Protein AF-A0A2P5MTA4-F1 (afdb_monomer_lite)

Structure (mmCIF, N/CA/C/O backbone):
data_AF-A0A2P5MTA4-F1
#
_entry.id   AF-A0A2P5MTA4-F1
#
loop_
_atom_site.group_PDB
_atom_site.id
_atom_site.type_symbol
_atom_site.label_atom_id
_atom_site.label_alt_id
_atom_site.label_comp_id
_atom_site.label_asym_id
_atom_site.label_entity_id
_atom_site.label_seq_id
_atom_site.pdbx_PDB_ins_code
_atom_site.Cartn_x
_atom_site.Cartn_y
_atom_site.Cartn_z
_atom_site.occupancy
_atom_site.B_iso_or_equiv
_atom_site.auth_seq_id
_atom_site.auth_comp_id
_atom_site.auth_asym_id
_atom_site.auth_atom_id
_atom_site.pdbx_PDB_model_num
ATOM 1 N N . MET A 1 1 ? -4.013 -32.284 31.453 1.00 34.97 1 MET A N 1
ATOM 2 C CA . MET A 1 1 ? -3.547 -31.037 30.813 1.00 34.97 1 MET A CA 1
ATOM 3 C C . MET A 1 1 ? -4.743 -30.121 30.703 1.00 34.97 1 MET A C 1
ATOM 5 O O . MET A 1 1 ? -5.719 -30.490 30.066 1.00 34.97 1 MET A O 1
ATOM 9 N N . THR A 1 2 ? -4.735 -29.033 31.462 1.00 24.50 2 THR A N 1
ATOM 10 C CA . THR A 1 2 ? -5.843 -28.078 31.547 1.00 24.50 2 THR A CA 1
ATOM 11 C C . THR A 1 2 ? -5.975 -27.277 30.243 1.00 24.50 2 THR A C 1
ATOM 13 O O . THR A 1 2 ? -4.959 -27.011 29.604 1.00 24.50 2 THR A O 1
ATOM 16 N N . PRO A 1 3 ? -7.188 -26.867 29.830 1.00 34.72 3 PRO A N 1
ATOM 17 C CA . PRO A 1 3 ? -7.453 -26.292 28.505 1.00 34.72 3 PRO A CA 1
ATOM 18 C C . PRO A 1 3 ? -7.089 -24.801 28.379 1.00 34.72 3 PRO A C 1
ATOM 20 O O . PRO A 1 3 ? -7.673 -24.104 27.560 1.00 34.72 3 PRO A O 1
ATOM 23 N N . ASN A 1 4 ? -6.177 -24.286 29.209 1.00 31.97 4 ASN A N 1
ATOM 24 C CA . ASN A 1 4 ? -6.065 -22.846 29.468 1.00 31.97 4 ASN A CA 1
ATOM 25 C C . ASN A 1 4 ? -4.693 -22.235 29.150 1.00 31.97 4 ASN A C 1
ATOM 27 O O . ASN A 1 4 ? -4.353 -21.200 29.706 1.00 31.97 4 ASN A O 1
ATOM 31 N N . ASP A 1 5 ? -3.918 -22.863 28.263 1.00 33.50 5 ASP A N 1
ATOM 32 C CA . ASP A 1 5 ? -2.591 -22.366 27.861 1.00 33.50 5 ASP A CA 1
ATOM 33 C C . ASP A 1 5 ? -2.451 -22.254 26.329 1.00 33.50 5 ASP A C 1
ATOM 35 O O . ASP A 1 5 ? -1.408 -22.525 25.732 1.00 33.50 5 ASP A O 1
ATOM 39 N N . GLN A 1 6 ? -3.543 -21.863 25.658 1.00 35.00 6 GLN A N 1
ATOM 40 C CA . GLN A 1 6 ? -3.457 -21.239 24.339 1.00 35.00 6 GLN A CA 1
ATOM 41 C C . GLN A 1 6 ? -2.996 -19.798 24.558 1.00 35.00 6 GLN A C 1
ATOM 43 O O . GLN A 1 6 ? -3.797 -18.916 24.850 1.00 35.00 6 GLN A O 1
ATOM 48 N N . THR A 1 7 ? -1.689 -19.569 24.457 1.00 46.03 7 THR A N 1
ATOM 49 C CA . THR A 1 7 ? -1.128 -18.221 24.301 1.00 46.03 7 THR A CA 1
ATOM 50 C C . THR A 1 7 ? -1.938 -17.477 23.236 1.00 46.03 7 THR A C 1
ATOM 52 O O . THR A 1 7 ? -2.048 -17.946 22.101 1.00 46.03 7 THR A O 1
ATOM 55 N N . SER A 1 8 ? -2.582 -16.368 23.610 1.00 62.03 8 SER A N 1
ATOM 56 C CA . SER A 1 8 ? -3.465 -15.624 22.713 1.00 62.03 8 SER A CA 1
ATOM 57 C C . SER A 1 8 ? -2.711 -15.279 21.426 1.00 62.03 8 SER A C 1
ATOM 59 O O . SER A 1 8 ? -1.600 -14.743 21.442 1.00 62.03 8 SER A O 1
ATOM 61 N N . VAL A 1 9 ? -3.282 -15.637 20.271 1.00 79.69 9 VAL A N 1
ATOM 62 C CA . VAL A 1 9 ? -2.658 -15.345 18.970 1.00 79.69 9 VAL A CA 1
ATOM 63 C C . VAL A 1 9 ? -2.423 -13.836 18.824 1.00 79.69 9 VAL A C 1
ATOM 65 O O . VAL A 1 9 ? -1.416 -13.429 18.242 1.00 79.69 9 VAL A O 1
ATOM 68 N N . TYR A 1 10 ? -3.273 -13.010 19.431 1.00 87.50 10 TYR A N 1
ATOM 69 C CA . TYR A 1 10 ? -3.144 -11.557 19.484 1.00 87.50 10 TYR A CA 1
ATOM 70 C C . TYR A 1 10 ? -2.636 -11.078 20.852 1.00 87.50 10 TYR A C 1
ATOM 72 O O . TYR A 1 10 ? -2.945 -11.672 21.884 1.00 87.50 10 TYR A O 1
ATOM 80 N N . SER A 1 11 ? -1.843 -10.007 20.838 1.00 88.12 11 SER A N 1
ATOM 81 C CA . SER A 1 11 ? -1.427 -9.259 22.031 1.00 88.12 11 SER A CA 1
ATOM 82 C C . SER A 1 11 ? -2.608 -8.479 22.612 1.00 88.12 11 SER A C 1
ATOM 84 O O . SER A 1 11 ? -3.500 -8.085 21.865 1.00 88.12 11 SER A O 1
ATOM 86 N N . ASP A 1 12 ? -2.563 -8.142 23.901 1.00 87.50 12 ASP A N 1
ATOM 87 C CA . ASP A 1 12 ? -3.551 -7.254 24.540 1.00 87.50 12 ASP A CA 1
ATOM 88 C C . ASP A 1 12 ? -3.562 -5.841 23.932 1.00 87.50 12 ASP A C 1
ATOM 90 O O . ASP A 1 12 ? -4.538 -5.106 24.048 1.00 87.50 12 ASP A O 1
ATOM 94 N N . THR A 1 13 ? -2.467 -5.457 23.271 1.00 89.12 13 THR A N 1
ATOM 95 C CA . THR A 1 13 ? -2.325 -4.182 22.556 1.00 89.12 13 THR A CA 1
ATOM 96 C C . THR A 1 13 ? -2.895 -4.209 21.138 1.00 89.12 13 THR A C 1
ATOM 98 O O . THR A 1 13 ? -2.853 -3.186 20.455 1.00 89.12 13 THR A O 1
ATOM 101 N N . ALA A 1 14 ? -3.360 -5.368 20.658 1.00 91.12 14 ALA A N 1
ATOM 102 C CA . ALA A 1 14 ? -3.891 -5.494 19.310 1.00 91.12 14 ALA A CA 1
ATOM 103 C C . ALA A 1 14 ? -5.126 -4.608 19.116 1.00 91.12 14 ALA A C 1
ATOM 105 O O . ALA A 1 14 ? -5.938 -4.431 20.023 1.00 91.12 14 ALA A O 1
ATOM 106 N N . TYR A 1 15 ? -5.255 -4.047 17.917 1.00 91.88 15 TYR A N 1
ATOM 107 C CA . TYR A 1 15 ? -6.339 -3.127 17.612 1.00 91.88 15 TYR A CA 1
ATOM 108 C C . TYR A 1 15 ? -7.661 -3.890 17.454 1.00 91.88 15 TYR A C 1
ATOM 110 O O . TYR A 1 15 ? -7.784 -4.741 16.576 1.00 91.88 15 TYR A O 1
ATOM 118 N N . ASP A 1 16 ? -8.641 -3.573 18.302 1.00 91.88 16 ASP A N 1
ATOM 119 C CA . ASP A 1 16 ? -10.001 -4.121 18.280 1.00 91.88 16 ASP A CA 1
ATOM 120 C C . ASP A 1 16 ? -10.999 -2.961 18.170 1.00 91.88 16 ASP A C 1
ATOM 122 O O . ASP A 1 16 ? -11.150 -2.156 19.097 1.00 91.88 16 ASP A O 1
ATOM 126 N N . SER A 1 17 ? -11.704 -2.874 17.040 1.00 88.62 17 SER A N 1
ATOM 127 C CA . SER A 1 17 ? -12.684 -1.803 16.814 1.00 88.62 17 SER A CA 1
ATOM 128 C C . SER A 1 17 ? -13.881 -1.851 17.771 1.00 88.62 17 SER A C 1
ATOM 130 O O . SER A 1 17 ? -14.521 -0.824 18.005 1.00 88.62 17 SER A O 1
ATOM 132 N N . ARG A 1 18 ? -14.175 -3.008 18.380 1.00 88.62 18 ARG A N 1
ATOM 133 C CA . ARG A 1 18 ? -15.266 -3.180 19.356 1.00 88.62 18 ARG A CA 1
ATOM 134 C C . ARG A 1 18 ? -14.891 -2.654 20.740 1.00 88.62 18 ARG A C 1
ATOM 136 O O . ARG A 1 18 ? -15.776 -2.432 21.567 1.00 88.62 18 ARG A O 1
ATOM 143 N N . LYS A 1 19 ? -13.594 -2.478 21.007 1.00 87.88 19 LYS A N 1
ATOM 144 C CA . LYS A 1 19 ? -13.046 -2.029 22.293 1.00 87.88 19 LYS A CA 1
ATOM 145 C C . LYS A 1 19 ? -12.030 -0.901 22.074 1.00 87.88 19 LYS A C 1
ATOM 147 O O . LYS A 1 19 ? -10.837 -1.098 22.308 1.00 87.88 19 LYS A O 1
ATOM 152 N N . PRO A 1 20 ? -12.481 0.290 21.643 1.00 84.50 20 PRO A N 1
ATOM 153 C CA . PRO A 1 20 ? -11.578 1.404 21.400 1.00 84.50 20 PRO A CA 1
ATOM 154 C C . PRO A 1 20 ? -10.874 1.830 22.693 1.00 84.50 20 PRO A C 1
ATOM 156 O O . PRO A 1 20 ? -11.489 1.944 23.757 1.00 84.50 20 PRO A O 1
ATOM 159 N N . ARG A 1 21 ? -9.569 2.093 22.594 1.00 86.62 21 ARG A N 1
ATOM 160 C CA . ARG A 1 21 ? -8.765 2.608 23.704 1.00 86.62 21 ARG A CA 1
ATOM 161 C C . ARG A 1 21 ? -9.180 4.043 24.032 1.00 86.62 21 ARG A C 1
ATOM 163 O O . ARG A 1 21 ? -9.491 4.842 23.150 1.00 86.62 21 ARG A O 1
ATOM 170 N N . SER A 1 22 ? -9.145 4.391 25.316 1.00 88.19 22 SER A N 1
ATOM 171 C CA . SER A 1 22 ? -9.314 5.780 25.746 1.00 88.19 22 SER A CA 1
ATOM 172 C C . SER A 1 22 ? -8.086 6.592 25.337 1.00 88.19 22 SER A C 1
ATOM 174 O O . SER A 1 22 ? -7.000 6.380 25.875 1.00 88.19 22 SER A O 1
ATOM 176 N N . MET A 1 23 ? -8.264 7.533 24.413 1.00 86.94 23 MET A N 1
ATOM 177 C CA . MET A 1 23 ? -7.192 8.394 23.916 1.00 86.94 23 MET A CA 1
ATOM 178 C C . MET A 1 23 ? -7.249 9.791 24.548 1.00 86.94 23 MET A C 1
ATOM 180 O O . MET A 1 23 ? -8.343 10.335 24.729 1.00 86.94 23 MET A O 1
ATOM 184 N N . PRO A 1 24 ? -6.093 10.412 24.844 1.00 89.19 24 PRO A N 1
ATOM 185 C CA . PRO A 1 24 ? -6.018 11.840 25.130 1.00 89.19 24 PRO A CA 1
ATOM 186 C C . PRO A 1 24 ? -6.636 12.686 24.003 1.00 89.19 24 PRO A C 1
ATOM 188 O O . PRO A 1 24 ? -6.591 12.272 22.837 1.00 89.19 24 PRO A O 1
ATOM 191 N N . PRO A 1 25 ? -7.172 13.880 24.317 1.00 87.75 25 PRO A N 1
ATOM 192 C CA . PRO A 1 25 ? -7.710 14.775 23.299 1.00 87.75 25 PRO A CA 1
ATOM 193 C C . PRO A 1 25 ? -6.651 15.111 22.240 1.00 87.75 25 PRO A C 1
ATOM 195 O O . PRO A 1 25 ? -5.458 15.194 22.541 1.00 87.75 25 PRO A O 1
ATOM 198 N N . GLU A 1 26 ? -7.101 15.289 20.997 1.00 84.06 26 GLU A N 1
ATOM 199 C CA . GLU A 1 26 ? -6.244 15.687 19.876 1.00 84.06 26 GLU A CA 1
ATOM 200 C C . GLU A 1 26 ? -5.588 17.046 20.189 1.00 84.06 26 GLU A C 1
ATOM 202 O O . GLU A 1 26 ? -6.300 18.000 20.527 1.00 84.06 26 GLU A O 1
ATOM 207 N N . PRO A 1 27 ? -4.245 17.148 20.143 1.00 85.94 27 PRO A N 1
ATOM 208 C CA . PRO A 1 27 ? -3.566 18.409 20.386 1.00 85.94 27 PRO A CA 1
ATOM 209 C C . PRO A 1 27 ? -3.846 19.392 19.246 1.00 85.94 27 PRO A C 1
ATOM 211 O O . PRO A 1 27 ? -4.048 19.009 18.095 1.00 85.94 27 PRO A O 1
ATOM 214 N N . GLU A 1 28 ? -3.813 20.689 19.549 1.00 82.00 28 GLU A N 1
ATOM 215 C CA . GLU A 1 28 ? -3.910 21.712 18.510 1.00 82.00 28 GLU A CA 1
ATOM 216 C C . GLU A 1 28 ? -2.661 21.661 17.615 1.00 82.00 28 GLU A C 1
ATOM 218 O O . GLU A 1 28 ? -1.558 22.046 18.014 1.00 82.00 28 GLU A O 1
ATOM 223 N N . HIS A 1 29 ? -2.831 21.176 16.386 1.00 73.12 29 HIS A N 1
ATOM 224 C CA . HIS A 1 29 ? -1.751 21.070 15.415 1.00 73.12 29 HIS A CA 1
ATOM 225 C C . HIS A 1 29 ? -1.334 22.449 14.880 1.00 73.12 29 HIS A C 1
ATOM 227 O O . HIS A 1 29 ? -2.000 23.041 14.028 1.00 73.12 29 HIS A O 1
ATOM 233 N N . LYS A 1 30 ? -0.167 22.942 15.309 1.00 75.69 30 LYS A N 1
ATOM 234 C CA . LYS A 1 30 ? 0.487 24.141 14.745 1.00 75.69 30 LYS A CA 1
ATOM 235 C C . LYS A 1 30 ? 1.400 23.797 13.567 1.00 75.69 30 LYS A C 1
ATOM 237 O O . LYS A 1 30 ? 2.521 24.290 13.471 1.00 75.69 30 LYS A O 1
ATOM 242 N N . ASP A 1 31 ? 0.921 22.945 12.668 1.00 79.88 31 ASP A N 1
ATOM 243 C CA . ASP A 1 31 ? 1.736 22.433 11.569 1.00 79.88 31 ASP A CA 1
ATOM 244 C C . ASP A 1 31 ? 2.169 23.553 10.614 1.00 79.88 31 ASP A C 1
ATOM 246 O O . ASP A 1 31 ? 1.377 24.430 10.247 1.00 79.88 31 ASP A O 1
ATOM 250 N N . GLY A 1 32 ? 3.410 23.484 10.128 1.00 84.94 32 GLY A N 1
ATOM 251 C CA . GLY A 1 32 ? 3.893 24.356 9.059 1.00 84.94 32 GLY A CA 1
ATOM 252 C C . GLY A 1 32 ? 3.129 24.164 7.739 1.00 84.94 32 GLY A C 1
ATOM 253 O O . GLY A 1 32 ? 2.476 23.146 7.505 1.00 84.94 32 GLY A O 1
ATOM 254 N N . PHE A 1 33 ? 3.245 25.131 6.822 1.00 85.75 33 PHE A N 1
ATOM 255 C CA . PHE A 1 33 ? 2.558 25.094 5.519 1.00 85.75 33 PHE A CA 1
ATOM 256 C C . PHE A 1 33 ? 2.826 23.804 4.723 1.00 85.75 33 PHE A C 1
ATOM 258 O O . PHE A 1 33 ? 1.895 23.226 4.163 1.00 85.75 33 PHE A O 1
ATOM 265 N N . LEU A 1 34 ? 4.080 23.336 4.700 1.00 86.00 34 LEU A N 1
ATOM 266 C CA . LEU A 1 34 ? 4.462 22.113 3.988 1.00 86.00 34 LEU A CA 1
ATOM 267 C C . LEU A 1 34 ? 3.783 20.872 4.573 1.00 86.00 34 LEU A C 1
ATOM 269 O O . LEU A 1 34 ? 3.260 20.065 3.813 1.00 86.00 34 LEU A O 1
ATOM 273 N N . MET A 1 35 ? 3.738 20.753 5.902 1.00 85.38 35 MET A N 1
ATOM 274 C CA . MET A 1 35 ? 3.106 19.623 6.583 1.00 85.38 35 MET A 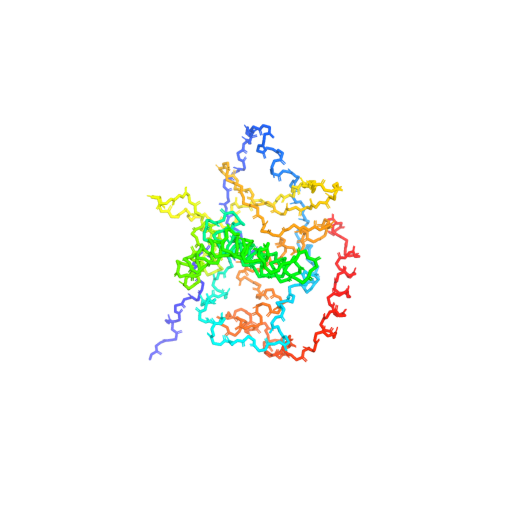CA 1
ATOM 275 C C . MET A 1 35 ? 1.591 19.619 6.357 1.00 85.38 35 MET A C 1
ATOM 277 O O . MET A 1 35 ? 1.037 18.588 5.990 1.00 85.38 35 MET A O 1
ATOM 281 N N . ARG A 1 36 ? 0.927 20.781 6.441 1.00 86.19 36 ARG A N 1
ATOM 282 C CA . ARG A 1 36 ? -0.506 20.897 6.106 1.00 86.19 36 ARG A CA 1
ATOM 283 C C . ARG A 1 36 ? -0.798 20.488 4.663 1.00 86.19 36 ARG A C 1
ATOM 285 O O . ARG A 1 36 ? -1.762 19.773 4.406 1.00 86.19 36 ARG A O 1
ATOM 292 N N . ARG A 1 37 ? 0.051 20.906 3.717 1.00 87.31 37 ARG A N 1
ATOM 293 C CA . ARG A 1 37 ? -0.083 20.538 2.300 1.00 87.31 37 ARG A CA 1
ATOM 294 C C . ARG A 1 37 ? 0.175 19.050 2.057 1.00 87.31 37 ARG A C 1
ATOM 296 O O . ARG A 1 37 ? -0.515 18.454 1.237 1.00 87.31 37 ARG A O 1
ATOM 303 N N . ALA A 1 38 ? 1.161 18.469 2.739 1.00 86.44 38 ALA A N 1
ATOM 304 C CA . ALA A 1 38 ? 1.495 17.053 2.628 1.00 86.44 38 ALA A CA 1
ATOM 305 C C . ALA A 1 38 ? 0.412 16.160 3.243 1.00 86.44 38 ALA A C 1
ATOM 307 O O . ALA A 1 38 ? 0.068 15.144 2.651 1.00 86.44 38 ALA A O 1
ATOM 308 N N . ARG A 1 39 ? -0.143 16.562 4.393 1.00 88.00 39 ARG A N 1
ATOM 309 C CA . ARG A 1 39 ? -1.228 15.862 5.083 1.00 88.00 39 ARG A CA 1
ATOM 310 C C . ARG A 1 39 ? -2.504 15.861 4.238 1.00 88.00 39 ARG A C 1
ATOM 312 O O . ARG A 1 39 ? -3.080 14.807 4.007 1.00 88.00 39 ARG A O 1
ATOM 319 N N . GLY A 1 40 ? -2.892 17.014 3.693 1.00 90.44 40 GLY A N 1
ATOM 320 C CA . GLY A 1 40 ? -4.094 17.134 2.870 1.00 90.44 40 GLY A CA 1
ATOM 321 C C . GLY A 1 40 ? -5.380 17.171 3.701 1.00 90.44 40 GLY A C 1
ATOM 322 O O . GLY A 1 40 ? -5.399 17.720 4.801 1.00 90.44 40 GLY A O 1
ATOM 323 N N . GLN A 1 41 ? -6.475 16.634 3.163 1.00 91.31 41 GLN A N 1
ATOM 324 C CA . GLN A 1 41 ? -7.805 16.683 3.779 1.00 91.31 41 GLN A CA 1
ATOM 325 C C . GLN A 1 41 ? -8.063 15.452 4.653 1.00 91.31 41 GLN A C 1
ATOM 327 O O . GLN A 1 41 ? -7.817 14.334 4.215 1.00 91.31 41 GLN A O 1
ATOM 332 N N . ARG A 1 42 ? -8.595 15.630 5.869 1.00 90.94 42 ARG A N 1
ATOM 333 C CA . ARG A 1 42 ? -8.950 14.504 6.753 1.00 90.94 42 ARG A CA 1
ATOM 334 C C . ARG A 1 42 ? -10.047 13.649 6.123 1.00 90.94 42 ARG A C 1
ATOM 336 O O . ARG A 1 42 ? -11.013 14.184 5.579 1.00 90.94 42 ARG A O 1
ATOM 343 N N . ILE A 1 43 ? -9.910 12.331 6.225 1.00 90.56 43 ILE A N 1
ATOM 344 C CA . ILE A 1 43 ? -10.942 11.390 5.798 1.00 90.56 43 ILE A CA 1
ATOM 345 C C . ILE A 1 43 ? -11.937 11.234 6.949 1.00 90.56 43 ILE A C 1
ATOM 347 O O . ILE A 1 43 ? -11.606 10.699 8.002 1.00 90.56 43 ILE A O 1
ATOM 351 N N . THR A 1 44 ? -13.160 11.721 6.753 1.00 84.81 44 THR A N 1
ATOM 352 C CA . THR A 1 44 ? -14.260 11.598 7.719 1.00 84.81 44 THR A CA 1
ATOM 353 C C . THR A 1 44 ? -15.325 10.673 7.143 1.00 84.81 44 THR A C 1
ATOM 355 O O . THR A 1 44 ? -16.292 11.134 6.534 1.00 84.81 44 THR A O 1
ATOM 358 N N . LEU A 1 45 ? -15.118 9.363 7.275 1.00 81.50 45 LEU A N 1
ATOM 359 C CA . LEU A 1 45 ? -16.132 8.373 6.917 1.00 81.50 45 LEU A CA 1
ATOM 360 C C . LEU A 1 45 ? -17.008 8.068 8.146 1.00 81.50 45 LEU A C 1
ATOM 362 O O . LEU A 1 45 ? -16.465 7.919 9.245 1.00 81.50 45 LEU A O 1
ATOM 366 N N . PRO A 1 46 ? -18.341 7.990 7.991 1.00 78.25 46 PRO A N 1
ATOM 367 C CA . PRO A 1 46 ? -19.239 7.535 9.044 1.00 78.25 46 PRO A CA 1
ATOM 368 C C . PRO A 1 46 ? -18.856 6.145 9.555 1.00 78.25 46 PRO A C 1
ATOM 370 O O . PRO A 1 46 ? -18.374 5.299 8.797 1.00 78.25 46 PRO A O 1
ATOM 373 N N . ALA A 1 47 ? -19.093 5.897 10.843 1.00 69.50 47 ALA A N 1
ATOM 374 C CA . ALA A 1 47 ? -18.843 4.592 11.440 1.00 69.50 47 ALA A CA 1
ATOM 375 C C . ALA A 1 47 ? -19.699 3.521 10.739 1.00 69.50 47 ALA A C 1
ATOM 377 O O . ALA A 1 47 ? -20.923 3.614 10.731 1.00 69.50 47 ALA A O 1
ATOM 378 N N . GLY A 1 48 ? -19.051 2.512 10.151 1.00 69.06 48 GLY A N 1
ATOM 379 C CA . GLY A 1 48 ? -19.723 1.426 9.433 1.00 69.06 48 GLY A CA 1
ATOM 380 C C . GLY A 1 48 ? -19.852 1.617 7.918 1.00 69.06 48 GLY A C 1
ATOM 381 O O . GLY A 1 48 ? -20.350 0.710 7.253 1.00 69.06 48 GLY A O 1
ATOM 382 N N . ALA A 1 49 ? -19.384 2.736 7.352 1.00 73.69 49 ALA A N 1
ATOM 383 C CA . ALA A 1 49 ? -19.349 2.940 5.906 1.00 73.69 49 ALA A CA 1
ATOM 384 C C . ALA A 1 49 ? -18.221 2.106 5.262 1.00 73.69 49 ALA A C 1
ATOM 386 O O . ALA A 1 49 ? -17.128 2.617 5.024 1.00 73.69 49 ALA A O 1
ATOM 387 N N . HIS A 1 50 ? -18.496 0.827 4.997 1.00 82.12 50 HIS A N 1
ATOM 388 C CA . HIS A 1 50 ? -17.547 -0.127 4.423 1.00 82.12 50 HIS A CA 1
ATOM 389 C C . HIS A 1 50 ? -18.100 -0.731 3.129 1.00 82.12 50 HIS A C 1
ATOM 391 O O . HIS A 1 50 ? -19.121 -1.421 3.153 1.00 82.12 50 HIS A O 1
ATOM 397 N N . CYS A 1 51 ? -17.421 -0.487 2.009 1.00 85.88 51 CYS A N 1
ATOM 398 C CA . CYS A 1 51 ? -17.797 -1.023 0.703 1.00 85.88 51 CYS A CA 1
ATOM 399 C C . CYS A 1 51 ? -17.435 -2.510 0.564 1.00 85.88 51 CYS A C 1
ATOM 401 O O . CYS A 1 51 ? -18.115 -3.238 -0.151 1.00 85.88 51 CYS A O 1
ATOM 403 N N . LYS A 1 52 ? -16.372 -2.965 1.238 1.00 87.94 52 LYS A N 1
ATOM 404 C CA . LYS A 1 52 ? -15.815 -4.332 1.261 1.00 87.94 52 LYS A CA 1
ATOM 405 C C . LYS A 1 52 ? -15.345 -4.900 -0.080 1.00 87.94 52 LYS A C 1
ATOM 407 O O . LYS A 1 52 ? -14.859 -6.028 -0.127 1.00 87.94 52 LYS A O 1
ATOM 412 N N . GLU A 1 53 ? -15.409 -4.116 -1.151 1.00 88.44 53 GLU A N 1
ATOM 413 C CA . GLU A 1 53 ? -14.971 -4.493 -2.496 1.00 88.44 53 GLU A CA 1
ATOM 414 C C . GLU A 1 53 ? -13.456 -4.306 -2.677 1.00 88.44 53 GLU A C 1
ATOM 416 O O . GLU A 1 53 ? -12.989 -3.574 -3.554 1.00 88.44 53 GLU A O 1
ATOM 421 N N . HIS A 1 54 ? -12.655 -4.974 -1.841 1.00 85.12 54 HIS A N 1
ATOM 422 C CA . HIS A 1 54 ? -11.187 -4.837 -1.836 1.00 85.12 54 HIS A CA 1
ATOM 423 C C . HIS A 1 54 ? -10.536 -5.292 -3.148 1.00 85.12 54 HIS A C 1
ATOM 425 O O . HIS A 1 54 ? -9.460 -4.823 -3.517 1.00 85.12 54 HIS A O 1
ATOM 431 N N . ALA A 1 55 ? -11.214 -6.165 -3.895 1.00 81.19 55 ALA A N 1
ATOM 432 C CA . ALA A 1 55 ? -10.772 -6.632 -5.206 1.00 81.19 55 ALA A CA 1
ATOM 433 C C . ALA A 1 55 ? -10.709 -5.518 -6.267 1.00 81.19 55 ALA A C 1
ATOM 435 O O . ALA A 1 55 ? -9.965 -5.653 -7.239 1.00 81.19 55 ALA A O 1
ATOM 436 N N . SER A 1 56 ? -11.431 -4.409 -6.077 1.00 77.12 56 SER A N 1
ATOM 437 C CA . SER A 1 56 ? -11.356 -3.230 -6.952 1.00 77.12 56 SER A CA 1
ATOM 438 C C . SER A 1 56 ? -9.946 -2.634 -7.027 1.00 77.12 56 SER A C 1
ATOM 440 O O . SER A 1 56 ? -9.556 -2.099 -8.062 1.00 77.12 56 SER A O 1
ATOM 442 N N . MET A 1 57 ? -9.143 -2.778 -5.965 1.00 71.88 57 MET A N 1
ATOM 443 C CA . MET A 1 57 ? -7.767 -2.278 -5.930 1.00 71.88 57 MET A CA 1
ATOM 444 C C . MET A 1 57 ? -6.800 -3.119 -6.763 1.00 71.88 57 MET A C 1
ATOM 446 O O . MET A 1 57 ? -5.631 -2.759 -6.882 1.00 71.88 57 MET A O 1
ATOM 450 N N . GLY A 1 58 ? -7.282 -4.208 -7.374 1.00 60.31 58 GLY A N 1
ATOM 451 C CA . GLY A 1 58 ? -6.680 -4.770 -8.574 1.00 60.31 58 GLY A CA 1
ATOM 452 C C . GLY A 1 58 ? -5.197 -5.105 -8.451 1.00 60.31 58 GLY A C 1
ATOM 453 O O . GLY A 1 58 ? -4.462 -4.971 -9.425 1.00 60.31 58 GLY A O 1
ATOM 454 N N . TYR A 1 59 ? -4.727 -5.571 -7.290 1.00 54.69 59 TYR A N 1
ATOM 455 C CA . TYR A 1 59 ? -3.418 -6.212 -7.218 1.00 54.69 59 TYR A CA 1
ATOM 456 C C . TYR A 1 59 ? -3.562 -7.602 -7.817 1.00 54.69 59 TYR A C 1
ATOM 458 O O . TYR A 1 59 ? -3.779 -8.582 -7.110 1.00 54.69 59 TYR A O 1
ATOM 466 N N . MET A 1 60 ? -3.473 -7.705 -9.138 1.00 44.97 60 MET A N 1
ATOM 467 C CA . MET A 1 60 ? -2.981 -8.945 -9.708 1.00 44.97 60 MET A CA 1
ATOM 468 C C . MET A 1 60 ? -1.459 -8.823 -9.701 1.00 44.97 60 MET A C 1
ATOM 470 O O . MET A 1 60 ? -0.922 -8.062 -10.509 1.00 44.97 60 MET A O 1
ATOM 474 N N . PRO A 1 61 ? -0.724 -9.527 -8.817 1.00 43.66 61 PRO A N 1
ATOM 475 C CA . PRO A 1 61 ? 0.661 -9.815 -9.134 1.00 43.66 61 PRO A CA 1
ATOM 476 C C . PRO A 1 61 ? 0.650 -10.402 -10.545 1.00 43.66 61 PRO A C 1
ATOM 478 O O . PRO A 1 61 ? -0.139 -11.312 -10.825 1.00 43.66 61 PRO A O 1
ATOM 481 N N . SER A 1 62 ? 1.506 -9.900 -11.433 1.00 41.38 62 SER A N 1
ATOM 482 C CA . SER A 1 62 ? 1.738 -10.460 -12.774 1.00 41.38 62 SER A CA 1
ATOM 483 C C . SER A 1 62 ? 1.957 -11.982 -12.766 1.00 41.38 62 SER A C 1
ATOM 485 O O . SER A 1 62 ? 1.829 -12.648 -13.790 1.00 41.38 62 SER A O 1
ATOM 487 N N . ASP A 1 63 ? 2.215 -12.537 -11.587 1.00 41.06 63 ASP A N 1
ATOM 488 C CA . ASP A 1 63 ? 2.661 -13.888 -11.340 1.00 41.06 63 ASP A CA 1
ATOM 489 C C . ASP A 1 63 ? 1.520 -14.833 -10.884 1.00 41.06 63 ASP A C 1
ATOM 491 O O . ASP A 1 63 ? 1.738 -16.011 -10.622 1.00 41.06 63 ASP A O 1
ATOM 495 N N . VAL A 1 64 ? 0.254 -14.398 -10.854 1.00 44.62 64 VAL A N 1
ATOM 496 C CA . VAL A 1 64 ? -0.869 -15.332 -10.582 1.00 44.62 64 VAL A CA 1
ATOM 497 C C . VAL A 1 64 ? -1.200 -16.222 -11.801 1.00 44.62 64 VAL A C 1
ATOM 499 O O . VAL A 1 64 ? -1.841 -17.258 -11.647 1.00 44.62 64 VAL A O 1
ATOM 502 N N . LYS A 1 65 ? -0.668 -15.917 -13.001 1.00 38.03 65 LYS A N 1
ATOM 503 C CA . LYS A 1 65 ? -0.720 -16.820 -14.184 1.00 38.03 65 LYS A CA 1
ATOM 504 C C . LYS A 1 65 ? 0.606 -17.467 -14.575 1.00 38.03 65 LYS A C 1
ATOM 506 O O . LYS A 1 65 ? 0.613 -18.343 -15.435 1.00 38.03 65 LYS A O 1
ATOM 511 N N . GLY A 1 66 ? 1.714 -17.048 -13.977 1.00 39.44 66 GLY A N 1
ATOM 512 C CA . GLY A 1 66 ? 3.028 -17.641 -14.190 1.00 39.44 66 GLY A CA 1
ATOM 513 C C . GLY A 1 66 ? 3.546 -18.061 -12.839 1.00 39.44 66 GLY A C 1
ATOM 514 O O . GLY A 1 66 ? 3.800 -17.185 -12.032 1.00 39.44 66 GLY A O 1
ATOM 515 N N . SER A 1 67 ? 3.634 -19.370 -12.596 1.00 36.84 67 SER A N 1
ATOM 516 C CA . SER A 1 67 ? 4.017 -19.978 -11.319 1.00 36.84 67 SER A CA 1
ATOM 517 C C . SER A 1 67 ? 4.998 -19.110 -10.526 1.00 36.84 67 SER A C 1
ATOM 519 O O . SER A 1 67 ? 6.212 -19.209 -10.722 1.00 36.84 67 SER A O 1
ATOM 521 N N . ILE A 1 68 ? 4.479 -18.286 -9.607 1.00 42.00 68 ILE A N 1
ATOM 522 C CA . ILE A 1 68 ? 5.270 -17.837 -8.468 1.00 42.00 68 ILE A CA 1
ATOM 523 C C . ILE A 1 68 ? 5.841 -19.121 -7.897 1.00 42.00 68 ILE A C 1
ATOM 525 O O . ILE A 1 68 ? 5.100 -20.087 -7.681 1.00 42.00 68 ILE A O 1
ATOM 529 N N . GLN A 1 69 ? 7.147 -19.169 -7.676 1.00 45.47 69 GLN A N 1
ATOM 530 C CA . GLN A 1 69 ? 7.700 -20.224 -6.854 1.00 45.47 69 GLN A CA 1
ATOM 531 C C . GLN A 1 69 ? 7.146 -19.961 -5.447 1.00 45.47 69 GLN A C 1
ATOM 533 O O . GLN A 1 69 ? 7.672 -19.129 -4.713 1.00 45.47 69 GLN A O 1
ATOM 538 N N . ILE A 1 70 ? 5.984 -20.556 -5.144 1.00 46.25 70 ILE A N 1
ATOM 539 C CA . ILE A 1 70 ? 5.152 -20.245 -3.971 1.00 46.25 70 ILE A CA 1
ATOM 540 C C . ILE A 1 70 ? 6.001 -20.339 -2.707 1.00 46.25 70 ILE A C 1
ATOM 542 O O . ILE A 1 70 ? 5.935 -19.444 -1.877 1.00 46.25 70 ILE A O 1
ATOM 546 N N . GLU A 1 71 ? 6.886 -21.334 -2.634 1.00 48.16 71 GLU A N 1
ATOM 547 C CA . GLU A 1 71 ? 7.863 -21.478 -1.555 1.00 48.16 71 GLU A CA 1
ATOM 548 C C . GLU A 1 71 ? 8.789 -20.267 -1.408 1.00 48.16 71 GLU A C 1
ATOM 550 O O . GLU A 1 71 ? 9.058 -19.849 -0.289 1.00 48.16 71 GLU A O 1
ATOM 555 N N . GLN A 1 72 ? 9.269 -19.680 -2.506 1.00 50.09 72 GLN A N 1
ATOM 556 C CA . GLN A 1 72 ? 10.140 -18.507 -2.464 1.00 50.09 72 GLN A CA 1
ATOM 557 C C . GLN A 1 72 ? 9.355 -17.270 -2.002 1.00 50.09 72 GLN A C 1
ATOM 559 O O . GLN A 1 72 ? 9.756 -16.600 -1.059 1.00 50.09 72 GLN A O 1
ATOM 564 N N . TYR A 1 73 ? 8.157 -17.047 -2.543 1.00 51.66 73 TYR A N 1
ATOM 565 C CA . TYR A 1 73 ? 7.272 -15.953 -2.128 1.00 51.66 73 TYR A CA 1
ATOM 566 C C . TYR A 1 73 ? 6.736 -16.106 -0.690 1.00 51.66 73 TYR A C 1
ATOM 568 O O . TYR A 1 73 ? 6.482 -15.109 -0.007 1.00 51.66 73 TYR A O 1
ATOM 576 N N . GLU A 1 74 ? 6.564 -17.338 -0.205 1.00 51.00 74 GLU A N 1
ATOM 577 C CA . GLU A 1 74 ? 6.239 -17.679 1.188 1.00 51.00 74 GLU A CA 1
ATOM 578 C C . GLU A 1 74 ? 7.449 -17.534 2.121 1.00 51.00 74 GLU A C 1
ATOM 580 O O . GLU A 1 74 ? 7.282 -17.125 3.271 1.00 51.00 74 GLU A O 1
ATOM 585 N N . GLN A 1 75 ? 8.667 -17.815 1.643 1.00 53.06 75 GLN A N 1
ATOM 586 C CA . GLN A 1 75 ? 9.914 -17.542 2.362 1.00 53.06 75 GLN A CA 1
ATOM 587 C C . GLN A 1 75 ? 10.196 -16.037 2.477 1.00 53.06 75 GLN A C 1
ATOM 589 O O . GLN A 1 75 ? 10.614 -15.585 3.544 1.00 53.06 75 GLN A O 1
ATOM 594 N N . GLU A 1 76 ? 9.924 -15.271 1.421 1.00 53.19 76 GLU A N 1
ATOM 595 C CA . GLU A 1 76 ? 10.091 -13.815 1.357 1.00 53.19 76 GLU A CA 1
ATOM 596 C C . GLU A 1 76 ? 9.037 -13.075 2.201 1.00 53.19 76 GLU A C 1
ATOM 598 O O . GLU A 1 76 ? 9.354 -12.104 2.885 1.00 53.19 76 GLU A O 1
ATOM 603 N N . ASN A 1 77 ? 7.790 -13.564 2.232 1.00 55.38 77 ASN A N 1
ATOM 604 C CA . ASN A 1 77 ? 6.683 -12.955 2.984 1.00 55.38 77 ASN A CA 1
ATOM 605 C C . ASN A 1 77 ? 6.277 -13.775 4.218 1.00 55.38 77 ASN A C 1
ATOM 607 O O . ASN A 1 77 ? 5.086 -13.979 4.495 1.00 55.38 77 ASN A O 1
ATOM 611 N N . ARG A 1 78 ? 7.259 -14.272 4.976 1.00 50.56 78 ARG A N 1
ATOM 612 C CA . ARG A 1 78 ? 6.992 -14.978 6.235 1.00 50.56 78 ARG A CA 1
ATOM 613 C C . ARG A 1 78 ? 6.229 -14.066 7.199 1.00 50.56 78 ARG A C 1
ATOM 615 O O . ARG A 1 78 ? 6.794 -13.145 7.779 1.00 50.56 78 ARG A O 1
ATOM 622 N N . GLY A 1 79 ? 4.947 -14.373 7.406 1.00 60.38 79 GLY A N 1
ATOM 623 C CA . GLY A 1 79 ? 4.094 -13.692 8.378 1.00 60.38 79 GLY A CA 1
ATOM 624 C C . GLY A 1 79 ? 3.241 -12.553 7.826 1.00 60.38 79 GLY A C 1
ATOM 625 O O . GLY A 1 79 ? 2.975 -11.630 8.580 1.00 60.38 79 GLY A O 1
ATOM 626 N N . GLY A 1 80 ? 2.760 -12.607 6.580 1.00 63.72 80 GLY A N 1
ATOM 627 C CA . GLY A 1 80 ? 1.816 -11.594 6.077 1.00 63.72 80 GLY A CA 1
ATOM 628 C C . GLY A 1 80 ? 0.491 -11.501 6.854 1.00 63.72 80 GLY A C 1
ATOM 629 O O . GLY A 1 80 ? -0.038 -10.412 7.008 1.00 63.72 80 GLY A O 1
ATOM 630 N N . HIS A 1 81 ? 0.017 -12.585 7.491 1.00 71.12 81 HIS A N 1
ATOM 631 C CA . HIS A 1 81 ? -1.073 -12.492 8.491 1.00 71.12 81 HIS A CA 1
ATOM 632 C C . HIS A 1 81 ? -0.671 -11.683 9.740 1.00 71.12 81 HIS A C 1
ATOM 634 O O . HIS A 1 81 ? -1.518 -11.238 10.504 1.00 71.12 81 HIS A O 1
ATOM 640 N N . ARG A 1 82 ? 0.635 -11.549 10.004 1.00 77.31 82 ARG A N 1
ATOM 641 C CA . ARG A 1 82 ? 1.185 -10.816 11.150 1.00 77.31 82 ARG A CA 1
ATOM 642 C C . ARG A 1 82 ? 1.461 -9.371 10.802 1.00 77.31 82 ARG A C 1
ATOM 644 O O . ARG A 1 82 ? 1.347 -8.549 11.706 1.00 77.31 82 ARG A O 1
ATOM 651 N N . MET A 1 83 ? 1.874 -9.085 9.563 1.00 84.94 83 MET A N 1
ATOM 652 C CA . MET A 1 83 ? 2.222 -7.735 9.150 1.00 84.94 83 MET A CA 1
ATOM 653 C C . MET A 1 83 ? 2.025 -7.423 7.665 1.00 84.94 83 MET A C 1
ATOM 655 O O . MET A 1 83 ? 2.291 -8.262 6.809 1.00 84.94 83 MET A O 1
ATOM 659 N N . VAL A 1 84 ? 1.677 -6.167 7.387 1.00 86.56 84 VAL A N 1
ATOM 660 C CA . VAL A 1 84 ? 1.740 -5.534 6.061 1.00 86.56 84 VAL A CA 1
ATOM 661 C C . VAL A 1 84 ? 2.889 -4.534 6.054 1.00 86.56 84 VAL A C 1
ATOM 663 O O . VAL A 1 84 ? 3.112 -3.826 7.037 1.00 86.56 84 VAL A O 1
ATOM 666 N N . THR A 1 85 ? 3.640 -4.476 4.956 1.00 84.12 85 THR A N 1
ATOM 667 C CA . THR A 1 85 ? 4.755 -3.539 4.796 1.00 84.12 85 THR A CA 1
ATOM 668 C C . THR A 1 85 ? 4.460 -2.532 3.694 1.00 84.12 85 THR A C 1
ATOM 670 O O . THR A 1 85 ? 4.030 -2.883 2.598 1.00 84.12 85 THR A O 1
ATOM 673 N N . TRP A 1 86 ? 4.697 -1.258 3.987 1.00 86.75 86 TRP A N 1
ATOM 674 C CA . TRP A 1 86 ? 4.676 -0.182 3.007 1.00 86.75 86 TRP A CA 1
ATOM 675 C C . TRP A 1 86 ? 6.119 0.205 2.683 1.00 86.75 86 TRP A C 1
ATOM 677 O O . TRP A 1 86 ? 6.808 0.755 3.552 1.00 86.75 86 TRP A O 1
ATOM 687 N N . PRO A 1 87 ? 6.609 -0.127 1.474 1.00 77.69 87 PRO A N 1
ATOM 688 C CA . PRO A 1 87 ? 7.962 0.211 1.067 1.00 77.69 87 PRO A CA 1
ATOM 689 C C . PRO A 1 87 ? 8.071 1.699 0.724 1.00 77.69 87 PRO A C 1
ATOM 691 O O . PRO A 1 87 ? 7.164 2.277 0.126 1.00 77.69 87 PRO A O 1
ATOM 694 N N . ASP A 1 88 ? 9.215 2.303 1.036 1.00 71.50 88 ASP A N 1
ATOM 695 C CA . ASP A 1 88 ? 9.590 3.597 0.470 1.00 71.50 88 ASP A CA 1
ATOM 696 C C . ASP A 1 88 ? 10.187 3.384 -0.935 1.00 71.50 88 ASP A C 1
ATOM 698 O O . ASP A 1 88 ? 11.046 2.527 -1.152 1.00 71.50 88 ASP A O 1
ATOM 702 N N . LEU A 1 89 ? 9.720 4.144 -1.926 1.00 59.94 89 LEU A N 1
ATOM 703 C CA . LEU A 1 89 ? 10.121 3.971 -3.329 1.00 59.94 89 LEU A CA 1
ATOM 704 C C . LEU A 1 89 ? 11.562 4.444 -3.591 1.00 59.94 89 LEU A C 1
ATOM 706 O O . LEU A 1 89 ? 12.172 4.054 -4.588 1.00 59.94 89 LEU A O 1
ATOM 710 N N . LEU A 1 90 ? 12.129 5.262 -2.698 1.00 65.62 90 LEU A N 1
ATOM 711 C CA . LEU A 1 90 ? 13.474 5.837 -2.824 1.00 65.62 90 LEU A CA 1
ATOM 712 C C . LEU A 1 90 ? 14.504 5.123 -1.939 1.00 65.62 90 LEU A C 1
ATOM 714 O O . LEU A 1 90 ? 15.339 5.731 -1.258 1.00 65.62 90 LEU A O 1
ATOM 718 N N . GLU A 1 91 ? 14.469 3.796 -1.968 1.00 71.38 91 GLU A N 1
ATOM 719 C CA . GLU A 1 91 ? 15.484 2.962 -1.345 1.00 71.38 91 GLU A CA 1
ATOM 720 C C . GLU A 1 91 ? 16.705 2.785 -2.254 1.00 71.38 91 GLU A C 1
ATOM 722 O O . GLU A 1 91 ? 16.603 2.424 -3.427 1.00 71.38 91 GLU A O 1
ATOM 727 N N . TRP A 1 92 ? 17.898 3.006 -1.693 1.00 77.12 92 TRP A N 1
ATOM 728 C CA . TRP A 1 92 ? 19.162 2.884 -2.425 1.00 77.12 92 TRP A CA 1
ATOM 729 C C . TRP A 1 92 ? 19.338 1.516 -3.114 1.00 77.12 92 TRP A C 1
ATOM 731 O O . TRP A 1 92 ? 19.691 1.509 -4.293 1.00 77.12 92 TRP A O 1
ATOM 741 N N . PRO A 1 93 ? 19.021 0.369 -2.476 1.00 78.94 93 PRO A N 1
ATOM 742 C CA . PRO A 1 93 ? 19.065 -0.931 -3.150 1.00 78.94 93 PRO A CA 1
ATOM 743 C C . PRO A 1 93 ? 18.133 -1.041 -4.369 1.00 78.94 93 PRO A C 1
ATOM 745 O O . PRO A 1 93 ? 18.489 -1.680 -5.358 1.00 78.94 93 PRO A O 1
ATOM 748 N N . VAL A 1 94 ? 16.954 -0.410 -4.323 1.00 78.06 94 VAL A N 1
ATOM 749 C CA . VAL A 1 94 ? 16.001 -0.392 -5.447 1.00 78.06 94 VAL A CA 1
ATOM 750 C C . VAL A 1 94 ? 16.553 0.476 -6.574 1.00 78.06 94 VAL A C 1
ATOM 752 O O . VAL A 1 94 ? 16.609 0.033 -7.719 1.00 78.06 94 VAL A O 1
ATOM 755 N N . LEU A 1 95 ? 17.059 1.668 -6.248 1.00 81.31 95 LEU A N 1
ATOM 756 C CA . LEU A 1 95 ? 17.672 2.577 -7.216 1.00 81.31 95 LEU A CA 1
ATOM 757 C C . LEU A 1 95 ? 18.895 1.955 -7.905 1.00 81.31 95 LEU A C 1
ATOM 759 O O . LEU A 1 95 ? 19.024 2.052 -9.124 1.00 81.31 95 LEU A O 1
ATOM 763 N N . GLN A 1 96 ? 19.759 1.260 -7.160 1.00 81.69 96 GLN A N 1
ATOM 764 C CA . GLN A 1 96 ? 20.899 0.527 -7.722 1.00 81.69 96 GLN A CA 1
ATOM 765 C C . GLN A 1 96 ? 20.463 -0.558 -8.717 1.00 81.69 96 GLN A C 1
ATOM 767 O O . GLN A 1 96 ? 21.117 -0.747 -9.747 1.00 81.69 96 GLN A O 1
ATOM 772 N N . ARG A 1 97 ? 19.360 -1.264 -8.438 1.00 83.88 97 ARG A N 1
ATOM 773 C CA . ARG A 1 97 ? 18.824 -2.314 -9.315 1.00 83.88 97 ARG A CA 1
ATOM 774 C C . ARG A 1 97 ? 18.162 -1.726 -10.562 1.00 83.88 97 ARG A C 1
ATOM 776 O O . ARG A 1 97 ? 18.425 -2.195 -11.666 1.00 83.88 97 ARG A O 1
ATOM 783 N N . SER A 1 98 ? 17.388 -0.653 -10.413 1.00 85.19 98 SER A N 1
ATOM 784 C CA . SER A 1 98 ? 16.831 0.106 -11.539 1.00 85.19 98 SER A CA 1
ATOM 785 C C . SER A 1 98 ? 17.936 0.644 -12.448 1.00 85.19 98 SER A C 1
ATOM 787 O O . SER A 1 98 ? 17.874 0.471 -13.663 1.00 85.19 98 SER A O 1
ATOM 789 N N . LEU A 1 99 ? 19.003 1.206 -11.869 1.00 88.88 99 LEU A N 1
ATOM 790 C CA . LEU A 1 99 ? 20.162 1.683 -12.619 1.00 88.88 99 LEU A CA 1
ATOM 791 C C . LEU A 1 99 ? 20.856 0.544 -13.381 1.00 88.88 99 LEU A C 1
ATOM 793 O O . LEU A 1 99 ? 21.208 0.718 -14.545 1.00 88.88 99 LEU A O 1
ATOM 797 N N . GLN A 1 100 ? 21.002 -0.636 -12.771 1.00 89.88 100 GLN A N 1
ATOM 798 C CA . GLN A 1 100 ? 21.526 -1.818 -13.460 1.00 89.88 100 GLN A CA 1
ATOM 799 C C . GLN A 1 100 ? 20.679 -2.183 -14.688 1.00 89.88 100 GLN A C 1
ATOM 801 O O . GLN A 1 100 ? 21.256 -2.488 -15.731 1.00 89.88 100 GLN A O 1
ATOM 806 N N . TYR A 1 101 ? 19.344 -2.158 -14.597 1.00 89.88 101 TYR A N 1
ATOM 807 C CA . TYR A 1 101 ? 18.470 -2.445 -15.743 1.00 89.88 101 TYR A CA 1
ATOM 808 C C . TYR A 1 101 ? 18.561 -1.374 -16.832 1.00 89.88 101 TYR A C 1
ATOM 810 O O . TYR A 1 101 ? 18.643 -1.714 -18.010 1.00 89.88 101 TYR A O 1
ATOM 818 N N . VAL A 1 102 ? 18.618 -0.097 -16.452 1.00 91.00 102 VAL A N 1
ATOM 819 C CA . VAL A 1 102 ? 18.807 1.015 -17.394 1.00 91.00 102 VAL A CA 1
ATOM 820 C C . VAL A 1 102 ? 20.137 0.868 -18.134 1.00 91.00 102 VAL A C 1
ATOM 822 O O . VAL A 1 102 ? 20.171 0.916 -19.361 1.00 91.00 102 VAL A O 1
ATOM 825 N N . ILE A 1 103 ? 21.228 0.601 -17.412 1.00 91.31 103 ILE A N 1
ATOM 826 C CA . ILE A 1 103 ? 22.544 0.366 -18.018 1.00 91.31 103 ILE A CA 1
ATOM 827 C C . ILE A 1 103 ? 22.517 -0.893 -18.889 1.00 91.31 103 ILE A C 1
ATOM 829 O O . ILE A 1 103 ? 23.092 -0.881 -19.970 1.00 91.31 103 ILE A O 1
ATOM 833 N N . ALA A 1 104 ? 21.818 -1.960 -18.486 1.00 92.00 104 ALA A N 1
ATOM 834 C CA . ALA A 1 104 ? 21.641 -3.143 -19.330 1.00 92.00 104 ALA A CA 1
ATOM 835 C C . ALA A 1 104 ? 20.994 -2.773 -20.672 1.00 92.00 104 ALA A C 1
ATOM 837 O O . ALA A 1 104 ? 21.488 -3.163 -21.728 1.00 92.00 104 ALA A O 1
ATOM 838 N N . TRP A 1 105 ? 19.917 -1.986 -20.632 1.00 91.62 105 TRP A N 1
ATOM 839 C CA . TRP A 1 105 ? 19.212 -1.540 -21.827 1.00 91.62 105 TRP A CA 1
ATOM 840 C C . TRP A 1 105 ? 20.126 -0.710 -22.737 1.00 91.62 105 TRP A C 1
ATOM 842 O O . TRP A 1 105 ? 20.260 -1.024 -23.918 1.00 91.62 105 TRP A O 1
ATOM 852 N N . PHE A 1 106 ? 20.844 0.274 -22.186 1.00 90.50 106 PHE A N 1
ATOM 853 C CA . PHE A 1 106 ? 21.802 1.069 -22.959 1.00 90.50 106 PHE A CA 1
ATOM 854 C C . PHE A 1 106 ? 22.958 0.240 -23.518 1.00 90.50 106 PHE A C 1
ATOM 856 O O . PHE A 1 106 ? 23.389 0.499 -24.635 1.00 90.50 106 PHE A O 1
ATOM 863 N N . THR A 1 107 ? 23.437 -0.775 -22.800 1.00 92.25 107 THR A N 1
ATOM 864 C CA . THR A 1 107 ? 24.497 -1.669 -23.280 1.00 92.25 107 THR A CA 1
ATOM 865 C C . THR A 1 107 ? 24.017 -2.529 -24.450 1.00 92.25 107 THR A C 1
ATOM 867 O O . THR A 1 107 ? 24.670 -2.571 -25.491 1.00 92.25 107 THR A O 1
ATOM 870 N N . PHE A 1 108 ? 22.877 -3.212 -24.310 1.00 90.19 108 PHE A N 1
ATOM 871 C CA . PHE A 1 108 ? 22.423 -4.197 -25.299 1.00 90.19 108 PHE A CA 1
ATOM 872 C C . PHE A 1 108 ? 21.585 -3.582 -26.426 1.00 90.19 108 PHE A C 1
ATOM 874 O O . PHE A 1 108 ? 21.895 -3.799 -27.596 1.00 90.19 108 PHE A O 1
ATOM 881 N N . ALA A 1 109 ? 20.553 -2.801 -26.100 1.00 86.06 109 ALA A N 1
ATOM 882 C CA . ALA A 1 109 ? 19.677 -2.180 -27.097 1.00 86.06 109 ALA A CA 1
ATOM 883 C C . ALA A 1 109 ? 20.313 -0.935 -27.729 1.00 86.06 109 ALA A C 1
ATOM 885 O O . ALA A 1 109 ? 20.117 -0.680 -28.911 1.00 86.06 109 ALA A O 1
ATOM 886 N N . GLY A 1 110 ? 21.094 -0.174 -26.958 1.00 83.44 110 GLY A N 1
ATOM 887 C CA . GLY A 1 110 ? 21.829 0.986 -27.458 1.00 83.44 110 GLY A CA 1
ATOM 888 C C . GLY A 1 110 ? 23.167 0.596 -28.083 1.00 83.44 110 GLY A C 1
ATOM 889 O O . GLY A 1 110 ? 23.343 0.686 -29.292 1.00 83.44 110 GLY A O 1
ATOM 890 N N . GLY A 1 111 ? 24.121 0.158 -27.264 1.00 86.56 111 GLY A N 1
ATOM 891 C CA . GLY A 1 111 ? 25.524 -0.022 -27.632 1.00 86.56 111 GLY A CA 1
ATOM 892 C C . GLY A 1 111 ? 25.755 -1.122 -28.662 1.00 86.56 111 GLY A C 1
ATOM 893 O O . GLY A 1 111 ? 26.305 -0.851 -29.728 1.00 86.56 111 GLY A O 1
ATOM 894 N N . LEU A 1 112 ? 25.325 -2.355 -28.370 1.00 88.94 112 LEU A N 1
ATOM 895 C CA . LEU A 1 112 ? 25.575 -3.500 -29.252 1.00 88.94 112 LEU A CA 1
ATOM 896 C C . LEU A 1 112 ? 24.852 -3.353 -30.593 1.00 88.94 112 LEU A C 1
ATOM 898 O O . LEU A 1 112 ? 25.466 -3.514 -31.647 1.00 88.94 112 LEU A O 1
ATOM 902 N N . PHE A 1 113 ? 23.565 -3.003 -30.555 1.00 90.62 113 PHE A N 1
ATOM 903 C CA . PHE A 1 113 ? 22.776 -2.777 -31.763 1.00 90.62 113 PHE A CA 1
ATOM 904 C C . PHE A 1 113 ? 23.349 -1.636 -32.613 1.00 90.62 113 PHE A C 1
ATOM 906 O O . PHE A 1 113 ? 23.542 -1.814 -33.815 1.00 90.62 113 PHE A O 1
ATOM 913 N N . SER A 1 114 ? 23.695 -0.495 -32.003 1.00 87.88 114 SER A N 1
ATOM 914 C CA . SER A 1 114 ? 24.256 0.644 -32.743 1.00 87.88 114 SER A CA 1
ATOM 915 C C . SER A 1 114 ? 25.626 0.327 -33.336 1.00 87.88 114 SER A C 1
ATOM 917 O O . SER A 1 114 ? 25.889 0.710 -34.471 1.00 87.88 114 SER A O 1
ATOM 919 N N . ALA A 1 115 ? 26.490 -0.406 -32.626 1.00 90.00 115 ALA A N 1
ATOM 920 C CA . ALA A 1 115 ? 27.795 -0.808 -33.152 1.00 90.00 115 ALA A CA 1
ATOM 921 C C . ALA A 1 115 ? 27.662 -1.709 -34.393 1.00 90.00 115 ALA A C 1
ATOM 923 O O . ALA A 1 115 ? 28.374 -1.507 -35.379 1.00 90.00 115 ALA A O 1
ATOM 924 N N . ILE A 1 116 ? 26.716 -2.656 -34.376 1.00 91.19 116 ILE A N 1
ATOM 925 C CA . ILE A 1 116 ? 26.414 -3.521 -35.526 1.00 91.19 116 ILE A CA 1
ATOM 926 C C . ILE A 1 116 ? 25.829 -2.694 -36.677 1.00 91.19 116 ILE A C 1
ATOM 928 O O . ILE A 1 116 ? 26.301 -2.797 -37.807 1.00 91.19 116 ILE A O 1
ATOM 932 N N . PHE A 1 117 ? 24.845 -1.838 -36.392 1.00 93.19 117 PHE A N 1
ATOM 933 C CA . PHE A 1 117 ? 24.201 -0.985 -37.390 1.00 93.19 117 PHE A CA 1
ATOM 934 C C . PHE A 1 117 ? 25.218 -0.070 -38.091 1.00 93.19 117 PHE A C 1
ATOM 936 O O . PHE A 1 117 ? 25.334 -0.081 -39.315 1.00 93.19 117 PHE A O 1
ATOM 943 N N . ILE A 1 118 ? 26.030 0.663 -37.328 1.00 91.44 118 ILE A N 1
ATOM 944 C CA . ILE A 1 118 ? 27.075 1.542 -37.873 1.00 91.44 118 ILE A CA 1
ATOM 945 C C . ILE A 1 118 ? 28.122 0.733 -38.650 1.00 91.44 118 ILE A C 1
ATOM 947 O O . ILE A 1 118 ? 28.554 1.176 -39.717 1.00 91.44 118 ILE A O 1
ATOM 951 N N . GLY A 1 119 ? 28.491 -0.459 -38.168 1.00 91.81 119 GLY A N 1
ATOM 952 C CA . GLY A 1 119 ? 29.414 -1.361 -38.858 1.00 91.81 119 GLY A CA 1
ATOM 953 C C . GLY A 1 119 ? 28.935 -1.773 -40.253 1.00 91.81 119 GLY A C 1
ATOM 954 O O . GLY A 1 119 ? 29.740 -1.809 -41.183 1.00 91.81 119 GLY A O 1
ATOM 955 N N . ILE A 1 120 ? 27.630 -2.021 -40.412 1.00 92.88 120 ILE A N 1
ATOM 956 C CA . ILE A 1 120 ? 27.011 -2.397 -41.692 1.00 92.88 120 ILE A CA 1
ATOM 957 C C . ILE A 1 120 ? 26.902 -1.194 -42.638 1.00 92.88 120 ILE A C 1
ATOM 959 O O . ILE A 1 120 ? 27.246 -1.308 -43.811 1.00 92.88 120 ILE A O 1
ATOM 963 N N . PHE A 1 121 ? 26.426 -0.045 -42.147 1.00 93.00 121 PHE A N 1
ATOM 964 C CA . PHE A 1 121 ? 26.058 1.088 -43.009 1.00 93.00 121 PHE A CA 1
ATOM 965 C C . PHE A 1 121 ? 27.186 2.090 -43.276 1.00 93.00 121 PHE A C 1
ATOM 967 O O . PHE A 1 121 ? 27.153 2.783 -44.289 1.00 93.00 121 PHE A O 1
ATOM 974 N N . THR A 1 122 ? 28.173 2.198 -42.385 1.00 90.38 122 THR A N 1
ATOM 975 C CA . THR A 1 122 ? 29.245 3.211 -42.491 1.00 90.38 122 THR A CA 1
ATOM 976 C C . THR A 1 122 ? 30.647 2.615 -42.580 1.00 90.38 122 THR A C 1
ATOM 978 O O . THR A 1 122 ? 31.593 3.333 -42.898 1.00 90.38 122 THR A O 1
ATOM 981 N N . GLY A 1 123 ? 30.789 1.316 -42.307 1.00 93.38 123 GLY A N 1
ATOM 982 C CA . GLY A 1 123 ? 32.051 0.589 -42.383 1.00 93.38 123 GLY A CA 1
ATOM 983 C C . GLY A 1 123 ? 32.463 -0.062 -41.064 1.00 93.38 123 GLY A C 1
ATOM 984 O O . GLY A 1 123 ? 32.222 0.450 -39.967 1.00 93.38 123 GLY A O 1
ATOM 985 N N . LEU A 1 124 ? 33.149 -1.201 -41.189 1.00 91.00 124 LEU A N 1
ATOM 986 C CA . LEU A 1 124 ? 33.523 -2.066 -40.070 1.00 91.00 124 LEU A CA 1
ATOM 987 C C . LEU A 1 124 ? 34.396 -1.357 -39.020 1.00 91.00 124 LEU A C 1
ATOM 989 O O . LEU A 1 124 ? 34.229 -1.593 -37.826 1.00 91.00 124 LEU A O 1
ATOM 993 N N . SER A 1 125 ? 35.286 -0.454 -39.441 1.00 92.25 125 SER A N 1
ATOM 994 C CA . SER A 1 125 ? 36.155 0.316 -38.538 1.00 92.25 125 SER A CA 1
ATOM 995 C C . SER A 1 125 ? 35.364 1.187 -37.557 1.00 92.25 125 SER A C 1
ATOM 997 O O . SER A 1 125 ? 35.683 1.221 -36.369 1.00 92.25 125 SER A O 1
ATOM 999 N N . ASN A 1 126 ? 34.297 1.840 -38.026 1.00 88.81 126 ASN A N 1
ATOM 1000 C CA . ASN A 1 126 ? 33.441 2.693 -37.198 1.00 88.81 126 ASN A CA 1
ATOM 1001 C C . ASN A 1 126 ? 32.608 1.859 -36.215 1.00 88.81 126 ASN A C 1
ATOM 1003 O O . ASN A 1 126 ? 32.435 2.246 -35.058 1.00 88.81 126 ASN A O 1
ATOM 1007 N N . GLY A 1 127 ? 32.150 0.681 -36.652 1.00 90.31 127 GLY A N 1
ATOM 1008 C CA . GLY A 1 127 ? 31.490 -0.291 -35.779 1.00 90.31 127 GLY A CA 1
ATOM 1009 C C . GLY A 1 127 ? 32.409 -0.782 -34.655 1.00 90.31 127 GLY A C 1
ATOM 1010 O O . GLY A 1 127 ? 32.010 -0.781 -33.491 1.00 90.31 127 GLY A O 1
ATOM 1011 N N . ILE A 1 128 ? 33.665 -1.124 -34.973 1.00 91.69 128 ILE A N 1
ATOM 1012 C CA . ILE A 1 128 ? 34.676 -1.539 -33.982 1.00 91.69 128 ILE A CA 1
ATOM 1013 C C . ILE A 1 128 ? 34.978 -0.407 -32.993 1.00 91.69 128 ILE A C 1
ATOM 1015 O O . ILE A 1 128 ? 35.100 -0.660 -31.791 1.00 91.69 128 ILE A O 1
ATOM 1019 N N . TYR A 1 129 ? 35.064 0.838 -33.469 1.00 92.38 129 TYR A N 1
ATOM 1020 C CA . TYR A 1 129 ? 35.275 2.003 -32.610 1.00 92.38 129 TYR A CA 1
ATOM 1021 C C . TYR A 1 129 ? 34.142 2.147 -31.583 1.00 92.38 129 TYR A C 1
ATOM 1023 O O . TYR A 1 129 ? 34.398 2.193 -30.380 1.00 92.38 129 TYR A O 1
ATOM 1031 N N . LEU A 1 130 ? 32.879 2.121 -32.021 1.00 89.19 130 LEU A N 1
ATOM 1032 C CA . LEU A 1 130 ? 31.737 2.189 -31.103 1.00 89.19 130 LEU A CA 1
ATOM 1033 C C . LEU A 1 130 ? 31.664 0.991 -30.154 1.00 89.19 130 LEU A C 1
ATOM 1035 O O . LEU A 1 130 ? 31.395 1.158 -28.965 1.00 89.19 130 LEU A O 1
ATOM 1039 N N . PHE A 1 131 ? 31.947 -0.214 -30.642 1.00 90.81 131 PHE A N 1
ATOM 1040 C CA . PHE A 1 131 ? 31.980 -1.397 -29.789 1.00 90.81 131 PHE A CA 1
ATOM 1041 C C . PHE A 1 131 ? 33.019 -1.252 -28.665 1.00 90.81 131 PHE A C 1
ATOM 1043 O O . PHE A 1 131 ? 32.737 -1.512 -27.495 1.00 90.81 131 PHE A O 1
ATOM 1050 N N . THR A 1 132 ? 34.215 -0.777 -29.007 1.00 92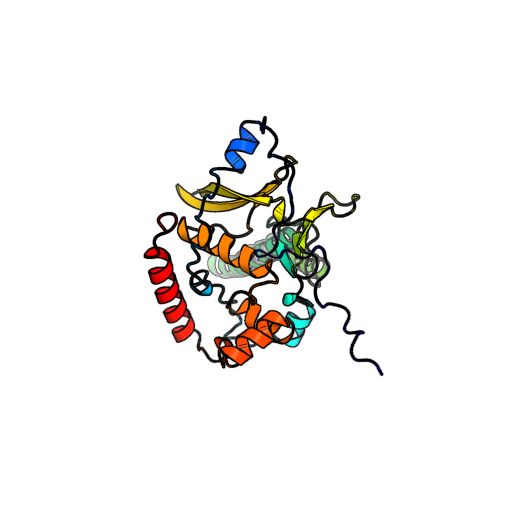.50 132 THR A N 1
ATOM 1051 C CA . THR A 1 132 ? 35.330 -0.682 -28.061 1.00 92.50 132 THR A CA 1
ATOM 1052 C C . THR A 1 132 ? 35.131 0.448 -27.053 1.00 92.50 132 THR A C 1
ATOM 1054 O O . THR A 1 132 ? 35.353 0.248 -25.861 1.00 92.50 132 THR A O 1
ATOM 1057 N N . TYR A 1 133 ? 34.688 1.623 -27.506 1.00 90.25 133 TYR A N 1
ATOM 1058 C CA . TYR A 1 133 ? 34.617 2.819 -26.660 1.00 90.25 133 TYR A CA 1
ATOM 1059 C C . TYR A 1 133 ? 33.247 3.069 -26.020 1.00 90.25 133 TYR A C 1
ATOM 1061 O O . TYR A 1 133 ? 33.180 3.809 -25.043 1.00 90.25 133 TYR A O 1
ATOM 1069 N N . PHE A 1 134 ? 32.166 2.448 -26.508 1.00 87.94 134 PHE A N 1
ATOM 1070 C CA . PHE A 1 134 ? 30.827 2.592 -25.921 1.00 87.94 134 PHE A CA 1
ATOM 1071 C C . PHE A 1 134 ? 30.283 1.281 -25.354 1.00 87.94 134 PHE A C 1
ATOM 1073 O O . PHE A 1 134 ? 29.840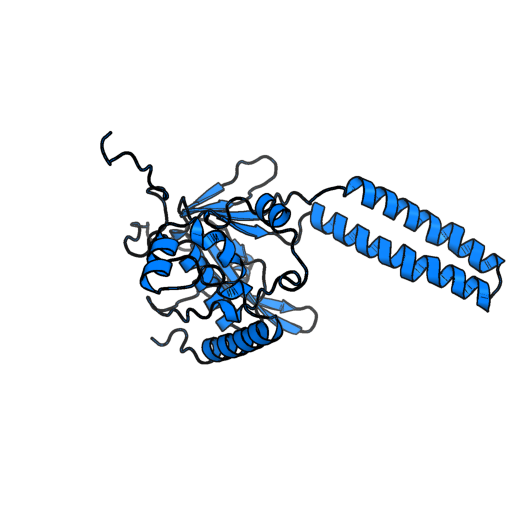 1.262 -24.206 1.00 87.94 134 PHE A O 1
ATOM 1080 N N . PHE A 1 135 ? 30.328 0.176 -26.105 1.00 92.56 135 PHE A N 1
ATOM 1081 C CA . PHE A 1 135 ? 29.749 -1.084 -25.626 1.00 92.56 135 PHE A CA 1
ATOM 1082 C C . PHE A 1 135 ? 30.567 -1.710 -24.490 1.00 92.56 135 PHE A C 1
ATOM 1084 O O . PHE A 1 135 ? 30.013 -1.969 -23.424 1.00 92.56 135 PHE A O 1
ATOM 1091 N N . LEU A 1 136 ? 31.874 -1.925 -24.680 1.00 92.69 136 LEU A N 1
ATOM 1092 C CA . LEU A 1 136 ? 32.723 -2.562 -23.665 1.00 92.69 136 LEU A CA 1
ATOM 1093 C C . LEU A 1 136 ? 32.692 -1.866 -22.291 1.00 92.69 136 LEU A C 1
ATOM 1095 O O . LEU A 1 136 ? 32.472 -2.568 -21.303 1.00 92.69 136 LEU A O 1
ATOM 1099 N N . PRO A 1 137 ? 32.863 -0.534 -22.163 1.00 92.69 137 PRO A N 1
ATOM 1100 C CA . PRO A 1 137 ? 32.830 0.101 -20.847 1.00 92.69 137 PRO A CA 1
ATOM 1101 C C . PRO A 1 137 ? 31.456 -0.007 -20.174 1.00 92.69 137 PRO A C 1
ATOM 1103 O O . PRO A 1 137 ? 31.390 -0.330 -18.987 1.00 92.69 137 PRO A O 1
ATOM 1106 N N . LEU A 1 138 ? 30.355 0.183 -20.912 1.00 92.75 138 LEU A N 1
ATOM 1107 C CA . LEU A 1 138 ? 29.002 0.035 -20.360 1.00 92.75 138 LEU A CA 1
ATOM 1108 C C . LEU A 1 138 ? 28.700 -1.415 -19.959 1.00 92.75 138 LEU A C 1
ATOM 1110 O O . LEU A 1 138 ? 28.094 -1.658 -18.913 1.00 92.75 138 LEU A O 1
ATOM 1114 N N . PHE A 1 139 ? 29.188 -2.384 -20.735 1.00 94.19 139 PHE A N 1
ATOM 1115 C CA . PHE A 1 139 ? 29.079 -3.803 -20.417 1.00 94.19 139 PHE A CA 1
ATOM 1116 C C . PHE A 1 139 ? 29.850 -4.165 -19.145 1.00 94.19 139 PHE A C 1
ATOM 1118 O O . PHE A 1 139 ? 29.307 -4.850 -18.279 1.00 94.19 139 PHE A O 1
ATOM 1125 N N . LEU A 1 140 ? 31.076 -3.661 -18.975 1.00 94.12 140 LEU A N 1
ATOM 1126 C CA . LEU A 1 140 ? 31.855 -3.872 -17.752 1.00 94.12 140 LEU A CA 1
ATOM 1127 C C . LEU A 1 140 ? 31.154 -3.275 -16.524 1.00 94.12 140 LEU A C 1
ATOM 1129 O O . LEU A 1 140 ? 31.021 -3.958 -15.507 1.00 94.12 140 LEU A O 1
ATOM 1133 N N . ILE A 1 141 ? 30.636 -2.046 -16.628 1.00 93.19 141 ILE A N 1
ATOM 1134 C CA . ILE A 1 141 ? 29.860 -1.406 -15.553 1.00 93.19 141 ILE A CA 1
ATOM 1135 C C . ILE A 1 141 ? 28.614 -2.238 -15.218 1.00 93.19 141 ILE A C 1
ATOM 1137 O O . ILE A 1 141 ? 28.326 -2.477 -14.043 1.00 93.19 141 ILE A O 1
ATOM 1141 N N . TRP A 1 142 ? 27.895 -2.733 -16.229 1.00 93.94 142 TRP A N 1
ATOM 1142 C CA . TRP A 1 142 ? 26.733 -3.598 -16.031 1.00 93.94 142 TRP A CA 1
ATOM 1143 C C . TRP A 1 142 ? 27.084 -4.900 -15.302 1.00 93.94 142 TRP A C 1
ATOM 1145 O O . TRP A 1 142 ? 26.368 -5.289 -14.378 1.00 93.94 142 TRP A O 1
ATOM 1155 N N . VAL A 1 143 ? 28.186 -5.564 -15.670 1.00 93.62 143 VAL A N 1
ATOM 1156 C CA . VAL A 1 143 ? 28.645 -6.794 -15.002 1.00 93.62 143 VAL A CA 1
ATOM 1157 C C . VAL A 1 143 ? 28.994 -6.526 -13.537 1.00 93.62 143 VAL A C 1
ATOM 1159 O O . VAL A 1 143 ? 28.592 -7.303 -12.668 1.00 93.62 143 VAL A O 1
ATOM 1162 N N . ILE A 1 144 ? 29.683 -5.419 -13.246 1.00 91.88 144 ILE A N 1
ATOM 1163 C CA . ILE A 1 144 ? 30.024 -5.018 -11.873 1.00 91.88 144 ILE A CA 1
ATOM 1164 C C . ILE A 1 144 ? 28.750 -4.790 -11.054 1.00 91.88 144 ILE A C 1
ATOM 1166 O O . ILE A 1 144 ? 28.600 -5.375 -9.981 1.00 91.88 144 ILE A O 1
ATOM 1170 N N . LEU A 1 145 ? 27.794 -4.012 -11.573 1.00 88.81 145 LEU A N 1
ATOM 1171 C CA . LEU A 1 145 ? 26.517 -3.771 -10.895 1.00 88.81 145 LEU A CA 1
ATOM 1172 C C . LEU A 1 145 ? 25.724 -5.062 -10.695 1.00 88.81 145 LEU A C 1
ATOM 1174 O O . LEU A 1 145 ? 25.198 -5.294 -9.611 1.00 88.81 145 LEU A O 1
ATOM 1178 N N . ARG A 1 146 ? 25.694 -5.945 -11.698 1.00 88.62 146 ARG A N 1
ATOM 1179 C CA . ARG A 1 146 ? 25.052 -7.260 -11.591 1.00 88.62 146 ARG A CA 1
ATOM 1180 C C . ARG A 1 146 ? 25.680 -8.120 -10.500 1.00 88.62 146 ARG A C 1
ATOM 1182 O O . ARG A 1 146 ? 24.967 -8.888 -9.862 1.00 88.62 146 ARG A O 1
ATOM 1189 N N . TYR A 1 147 ? 26.993 -8.025 -10.301 1.00 89.69 147 TYR A N 1
ATOM 1190 C CA . TYR A 1 147 ? 27.684 -8.755 -9.244 1.00 89.69 147 TYR A CA 1
ATOM 1191 C C . TYR A 1 147 ? 27.406 -8.164 -7.855 1.00 89.69 147 TYR A C 1
ATOM 1193 O O . TYR A 1 147 ? 27.146 -8.922 -6.924 1.00 89.69 147 TYR A O 1
ATOM 1201 N N . ILE A 1 148 ? 27.413 -6.832 -7.726 1.00 85.62 148 ILE A N 1
ATOM 1202 C CA . ILE A 1 148 ? 27.105 -6.121 -6.473 1.00 85.62 148 ILE A CA 1
ATOM 1203 C C . ILE A 1 148 ? 25.652 -6.363 -6.048 1.00 85.62 148 ILE A C 1
ATOM 1205 O O . ILE A 1 148 ? 25.383 -6.618 -4.878 1.00 85.62 148 ILE A O 1
ATOM 1209 N N . ASN A 1 149 ? 24.721 -6.346 -7.001 1.00 79.44 149 ASN A N 1
ATOM 1210 C CA . ASN A 1 149 ? 23.287 -6.504 -6.762 1.00 79.44 149 ASN A CA 1
ATOM 1211 C C . ASN A 1 149 ? 22.840 -7.978 -6.715 1.00 79.44 149 ASN A C 1
ATOM 1213 O O . ASN A 1 149 ? 21.675 -8.284 -6.984 1.00 79.44 149 ASN A O 1
ATOM 1217 N N . LYS A 1 150 ? 23.746 -8.918 -6.417 1.00 74.38 150 LYS A N 1
ATOM 1218 C CA . LYS A 1 150 ? 23.368 -10.322 -6.227 1.00 74.38 150 LYS A CA 1
ATOM 1219 C C . LYS A 1 150 ? 22.539 -10.473 -4.950 1.00 74.38 150 LYS A C 1
ATOM 1221 O O . LYS A 1 150 ? 23.012 -10.173 -3.859 1.00 74.38 150 LYS A O 1
ATOM 1226 N N . GLY A 1 151 ? 21.327 -10.997 -5.104 1.00 69.38 151 GLY A N 1
ATOM 1227 C CA . GLY A 1 151 ? 20.372 -11.214 -4.017 1.00 69.38 151 GLY A CA 1
ATOM 1228 C C . GLY A 1 151 ? 19.215 -10.218 -4.039 1.00 69.38 151 GLY A C 1
ATOM 1229 O O . GLY A 1 151 ? 19.049 -9.437 -4.979 1.00 69.38 151 GLY A O 1
ATOM 1230 N N . GLU A 1 152 ? 18.377 -10.274 -3.014 1.00 59.34 152 GLU A N 1
ATOM 1231 C CA . GLU A 1 152 ? 17.226 -9.385 -2.871 1.00 59.34 152 GLU A CA 1
ATOM 1232 C C . GLU A 1 152 ? 17.600 -8.079 -2.165 1.00 59.34 152 GLU A C 1
ATOM 1234 O O . GLU A 1 152 ? 18.414 -8.079 -1.231 1.00 59.34 152 GLU A O 1
ATOM 1239 N N . PRO A 1 153 ? 17.018 -6.945 -2.596 1.00 62.81 153 PRO A N 1
ATOM 1240 C CA . PRO A 1 153 ? 17.239 -5.676 -1.934 1.00 62.81 153 PRO A CA 1
ATOM 1241 C C . PRO A 1 153 ? 16.609 -5.743 -0.542 1.00 62.81 153 PRO A C 1
ATOM 1243 O O . PRO A 1 153 ? 15.395 -5.847 -0.397 1.00 62.81 153 PRO A O 1
ATOM 1246 N N . LYS A 1 154 ? 17.432 -5.669 0.506 1.00 63.03 154 LYS A N 1
ATOM 1247 C CA . LYS A 1 154 ? 16.921 -5.544 1.873 1.00 63.03 154 LYS A CA 1
ATOM 1248 C C . LYS A 1 154 ? 16.406 -4.126 2.071 1.00 63.03 154 LYS A C 1
ATOM 1250 O O . LYS A 1 154 ? 17.206 -3.220 2.310 1.00 63.03 154 LYS A O 1
ATOM 1255 N N . LEU A 1 155 ? 15.090 -3.974 1.969 1.00 65.06 155 LEU A N 1
ATOM 1256 C CA . LEU A 1 155 ? 14.399 -2.725 2.248 1.00 65.06 155 LEU A CA 1
ATOM 1257 C C . LEU A 1 155 ? 14.569 -2.387 3.733 1.00 65.06 155 LEU A C 1
ATOM 1259 O O . LEU A 1 155 ? 14.240 -3.192 4.610 1.00 65.06 155 LEU A O 1
ATOM 1263 N N . LYS A 1 156 ? 15.188 -1.243 4.022 1.00 65.88 156 LYS A N 1
ATOM 1264 C CA . LYS A 1 156 ? 15.430 -0.788 5.401 1.00 65.88 156 LYS A CA 1
ATOM 1265 C C . LYS A 1 156 ? 14.433 0.275 5.841 1.00 65.88 156 LYS A C 1
ATOM 1267 O O . LYS A 1 156 ? 14.164 0.351 7.037 1.00 65.88 156 LYS A O 1
ATOM 1272 N N . LYS A 1 157 ? 13.921 1.063 4.896 1.00 74.25 157 LYS A N 1
ATOM 1273 C CA . LYS A 1 157 ? 13.032 2.213 5.076 1.00 74.25 157 LYS A CA 1
ATOM 1274 C C . LYS A 1 157 ? 11.577 1.824 4.798 1.00 74.25 157 LYS A C 1
ATOM 1276 O O . LYS A 1 157 ? 10.877 2.494 4.050 1.00 74.25 157 LYS A O 1
ATOM 1281 N N . ASP A 1 158 ? 11.117 0.728 5.386 1.00 83.19 158 ASP A N 1
ATOM 1282 C CA . ASP A 1 158 ? 9.730 0.281 5.290 1.00 83.19 158 ASP A CA 1
ATOM 1283 C C . ASP A 1 158 ? 8.950 0.626 6.564 1.00 83.19 158 ASP A C 1
ATOM 1285 O O . ASP A 1 158 ? 9.457 0.507 7.687 1.00 83.19 158 ASP A O 1
ATOM 1289 N N . THR A 1 159 ? 7.690 1.013 6.384 1.00 88.00 159 THR A N 1
ATOM 1290 C CA . THR A 1 159 ? 6.721 1.079 7.482 1.00 88.00 159 THR A CA 1
ATOM 1291 C C . THR A 1 159 ? 6.052 -0.278 7.619 1.00 88.00 159 THR A C 1
ATOM 1293 O O . THR A 1 159 ? 5.619 -0.849 6.619 1.00 88.00 159 THR A O 1
ATOM 1296 N N . ARG A 1 160 ? 5.976 -0.820 8.837 1.00 90.25 160 ARG A N 1
ATOM 1297 C CA . ARG A 1 160 ? 5.383 -2.144 9.085 1.00 90.25 160 ARG A CA 1
ATOM 1298 C C . ARG A 1 160 ? 4.175 -2.025 9.991 1.00 90.25 160 ARG A C 1
ATOM 1300 O O . ARG A 1 160 ? 4.287 -1.486 11.083 1.00 90.25 160 ARG A O 1
ATOM 1307 N N . PHE A 1 161 ? 3.059 -2.579 9.559 1.00 92.44 161 PHE A N 1
ATOM 1308 C CA . PHE A 1 161 ? 1.810 -2.630 10.303 1.00 92.44 161 PHE A CA 1
ATOM 1309 C C . PHE A 1 161 ? 1.658 -4.025 10.877 1.00 92.44 161 PHE A C 1
ATOM 1311 O O . PHE A 1 161 ? 1.502 -4.965 10.107 1.00 92.44 161 PHE A O 1
ATOM 1318 N N . TYR A 1 162 ? 1.734 -4.186 12.195 1.00 92.19 162 TYR A N 1
ATOM 1319 C CA . TYR A 1 162 ? 1.617 -5.488 12.841 1.00 92.19 162 TYR A CA 1
ATOM 1320 C C . TYR A 1 162 ? 0.193 -5.731 13.343 1.00 92.19 162 TYR A C 1
ATOM 1322 O O . TYR A 1 162 ? -0.203 -5.200 14.378 1.00 92.19 162 TYR A O 1
ATOM 1330 N N . ARG A 1 163 ? -0.545 -6.624 12.680 1.00 91.81 163 ARG A N 1
ATOM 1331 C CA . ARG A 1 163 ? -1.894 -7.042 13.097 1.00 91.81 163 ARG A CA 1
ATOM 1332 C C . ARG A 1 163 ? -1.895 -7.692 14.483 1.00 91.81 163 ARG A C 1
ATOM 1334 O O . ARG A 1 163 ? -2.746 -7.399 15.310 1.00 91.81 163 ARG A O 1
ATOM 1341 N N . ARG A 1 164 ? -0.905 -8.549 14.776 1.00 89.44 164 ARG A N 1
ATOM 1342 C CA . ARG A 1 164 ? -0.844 -9.291 16.055 1.00 89.44 164 ARG A CA 1
ATOM 1343 C C . ARG A 1 164 ? -0.652 -8.404 17.280 1.00 89.44 164 ARG A C 1
ATOM 1345 O O . ARG A 1 164 ? -1.088 -8.785 18.361 1.00 89.44 164 ARG A O 1
ATOM 1352 N N . THR A 1 165 ? 0.046 -7.283 17.127 1.00 90.88 165 THR A N 1
ATOM 1353 C CA . THR A 1 165 ? 0.366 -6.376 18.236 1.00 90.88 165 THR A CA 1
ATOM 1354 C C . THR A 1 165 ? -0.408 -5.069 18.181 1.00 90.88 165 THR A C 1
ATOM 1356 O O . THR A 1 165 ? -0.430 -4.379 19.190 1.00 90.88 165 THR A O 1
ATOM 1359 N N . GLY A 1 166 ? -1.018 -4.717 17.045 1.00 92.50 166 GLY A N 1
ATOM 1360 C CA . GLY A 1 166 ? -1.657 -3.416 16.834 1.00 92.50 166 GLY A CA 1
ATOM 1361 C C . GLY A 1 166 ? -0.665 -2.265 16.637 1.00 92.50 166 GLY A C 1
ATOM 1362 O O . GLY A 1 166 ? -1.078 -1.109 16.629 1.00 92.50 166 GLY A O 1
ATOM 1363 N N . MET A 1 167 ? 0.633 -2.556 16.485 1.00 94.25 167 MET A N 1
ATOM 1364 C CA . MET A 1 167 ? 1.687 -1.541 16.401 1.00 94.25 167 MET A CA 1
ATOM 1365 C C . MET A 1 167 ? 2.097 -1.249 14.959 1.00 94.25 167 MET A C 1
ATOM 1367 O O . MET A 1 167 ? 2.225 -2.150 14.127 1.00 94.25 167 MET A O 1
ATOM 1371 N N . VAL A 1 168 ? 2.393 0.016 14.690 1.00 94.12 168 VAL A N 1
ATOM 1372 C CA . VAL A 1 168 ? 3.007 0.512 13.461 1.00 94.12 168 VAL A CA 1
ATOM 1373 C C . VAL A 1 168 ? 4.474 0.812 13.748 1.00 94.12 168 VAL A C 1
ATOM 1375 O O . VAL A 1 168 ? 4.802 1.682 14.551 1.00 94.12 168 VAL A O 1
ATOM 1378 N N . SER A 1 169 ? 5.371 0.070 13.106 1.00 92.06 169 SER A N 1
ATOM 1379 C CA . SER A 1 169 ? 6.816 0.197 13.272 1.00 92.06 169 SER A CA 1
ATOM 1380 C C . SER A 1 169 ? 7.410 1.056 12.162 1.00 92.06 169 SER A C 1
ATOM 1382 O O . SER A 1 169 ? 7.406 0.677 10.986 1.00 92.06 169 SER A O 1
ATOM 1384 N N . LEU A 1 170 ? 7.936 2.210 12.558 1.00 90.12 170 LEU A N 1
ATOM 1385 C CA . LEU A 1 170 ? 8.489 3.240 11.693 1.00 90.12 170 LEU A CA 1
ATOM 1386 C C . LEU A 1 170 ? 10.008 3.216 11.696 1.00 90.12 170 LEU A C 1
ATOM 1388 O O . LEU A 1 170 ? 10.662 3.055 12.730 1.00 90.12 170 LEU A O 1
ATOM 1392 N N . TYR A 1 171 ? 10.580 3.423 10.516 1.00 85.69 171 TYR A N 1
ATOM 1393 C CA . TYR A 1 171 ? 12.013 3.584 10.355 1.00 85.69 171 TYR A CA 1
ATOM 1394 C C . TYR A 1 171 ? 12.422 5.047 10.569 1.00 85.69 171 TYR A C 1
ATOM 1396 O O . TYR A 1 171 ? 12.083 5.908 9.762 1.00 85.69 171 TYR A O 1
ATOM 1404 N N . LEU A 1 172 ? 13.186 5.320 11.630 1.00 79.06 172 LEU A N 1
ATOM 1405 C CA . LEU A 1 172 ? 13.672 6.669 11.958 1.00 79.06 172 LEU A CA 1
ATOM 1406 C C . LEU A 1 172 ? 15.079 6.980 11.416 1.00 79.06 172 LEU A C 1
ATOM 1408 O O . LEU A 1 172 ? 15.480 8.139 11.346 1.00 79.06 172 LEU A O 1
ATOM 1412 N N . GLY A 1 173 ? 15.854 5.967 11.021 1.00 76.19 173 GLY A N 1
ATOM 1413 C CA . GLY A 1 173 ? 17.225 6.151 10.547 1.00 76.19 173 GLY A CA 1
ATOM 1414 C C . GLY A 1 173 ? 18.091 4.910 10.736 1.00 76.19 173 GLY A C 1
ATOM 1415 O O . GLY A 1 173 ? 17.648 3.893 11.262 1.00 76.19 173 GLY A O 1
ATOM 1416 N N . LYS A 1 174 ? 19.345 4.970 10.275 1.00 70.56 174 LYS A N 1
ATOM 1417 C CA . LYS A 1 174 ? 20.269 3.820 10.307 1.00 70.56 174 LYS A CA 1
ATOM 1418 C C . LYS A 1 174 ? 20.690 3.432 11.726 1.00 70.56 174 LYS A C 1
ATOM 1420 O O . LYS A 1 174 ? 20.866 2.244 11.981 1.00 70.56 174 LYS A O 1
ATOM 1425 N N . ASP A 1 175 ? 20.813 4.422 12.604 1.00 73.69 175 ASP A N 1
ATOM 1426 C CA . ASP A 1 175 ? 21.426 4.272 13.928 1.00 73.69 175 ASP A CA 1
ATOM 1427 C C . ASP A 1 175 ? 20.406 4.378 15.076 1.00 73.69 175 ASP A C 1
ATOM 1429 O O . ASP A 1 175 ? 20.776 4.294 16.243 1.00 73.69 175 ASP A O 1
ATOM 1433 N N . GLN A 1 176 ? 19.118 4.550 14.755 1.00 79.69 176 GLN A N 1
ATOM 1434 C CA . GLN A 1 176 ? 18.036 4.621 15.736 1.00 79.69 176 GLN A CA 1
ATOM 1435 C C . GLN A 1 176 ? 17.186 3.347 15.691 1.00 79.69 176 GLN A C 1
ATOM 1437 O O . GLN A 1 176 ? 16.944 2.812 14.602 1.00 79.69 176 GLN A O 1
ATOM 1442 N N . PRO A 1 177 ? 16.717 2.846 16.849 1.00 84.25 177 PRO A N 1
ATOM 1443 C CA . PRO A 1 177 ? 15.741 1.769 16.866 1.00 84.25 177 PRO A CA 1
ATOM 1444 C C . PRO A 1 177 ? 14.459 2.220 16.161 1.00 84.25 177 PRO A C 1
ATOM 1446 O O . PRO A 1 177 ? 14.138 3.410 16.110 1.00 84.25 177 PRO A O 1
ATOM 1449 N N . ARG A 1 178 ? 13.720 1.258 15.604 1.00 86.12 178 ARG A N 1
ATOM 1450 C CA . ARG A 1 178 ? 12.409 1.554 15.024 1.00 86.12 178 ARG A CA 1
ATOM 1451 C C . ARG A 1 178 ? 11.472 2.065 16.106 1.00 86.12 178 ARG A C 1
ATOM 1453 O O . ARG A 1 178 ? 11.478 1.551 17.221 1.00 86.12 178 ARG A O 1
ATOM 1460 N N . GLN A 1 179 ? 10.663 3.050 15.750 1.00 89.44 179 GLN A N 1
ATOM 1461 C CA . GLN A 1 179 ? 9.632 3.562 16.635 1.00 89.44 179 GLN A CA 1
ATOM 1462 C C . GLN A 1 179 ? 8.362 2.752 16.431 1.00 89.44 179 GLN A C 1
ATOM 1464 O O . GLN A 1 179 ? 7.882 2.649 15.307 1.00 89.44 179 GLN A O 1
ATOM 1469 N N . GLU A 1 180 ? 7.830 2.177 17.500 1.00 92.75 180 GLU A N 1
ATOM 1470 C CA . GLU A 1 180 ? 6.551 1.474 17.474 1.00 92.75 180 GLU A CA 1
ATOM 1471 C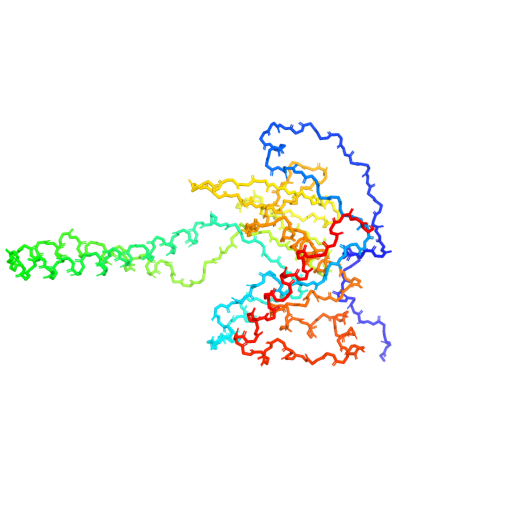 C . GLU A 1 180 ? 5.478 2.391 18.054 1.00 92.75 180 GLU A C 1
ATOM 1473 O O . GLU A 1 180 ? 5.590 2.840 19.194 1.00 92.75 180 GLU A O 1
ATOM 1478 N N . ILE A 1 181 ? 4.476 2.711 17.238 1.00 93.88 181 ILE A N 1
ATOM 1479 C CA . ILE A 1 181 ? 3.351 3.576 17.596 1.00 93.88 181 ILE A CA 1
ATOM 1480 C C . ILE A 1 181 ? 2.061 2.764 17.434 1.00 93.88 181 ILE A C 1
ATOM 1482 O O . ILE A 1 181 ? 1.911 2.097 16.408 1.00 93.88 181 ILE A O 1
ATOM 1486 N N . PRO A 1 182 ? 1.124 2.796 18.391 1.00 94.12 182 PRO A N 1
ATOM 1487 C CA . PRO A 1 182 ? -0.174 2.145 18.241 1.00 94.12 182 PRO A CA 1
ATOM 1488 C C . PRO A 1 182 ? -0.948 2.638 17.008 1.00 94.12 182 PRO A C 1
ATOM 1490 O O . PRO A 1 182 ? -0.956 3.828 16.695 1.00 94.12 182 PRO A O 1
ATOM 1493 N N . PHE A 1 183 ? -1.605 1.725 16.291 1.00 94.56 183 PHE A N 1
ATOM 1494 C CA . PHE A 1 183 ? -2.336 2.051 15.060 1.00 94.56 183 PHE A CA 1
ATOM 1495 C C . PHE A 1 183 ? -3.507 3.021 15.278 1.00 94.56 183 PHE A C 1
ATOM 1497 O O . PHE A 1 183 ? -3.779 3.856 14.422 1.00 94.56 183 PHE A O 1
ATOM 1504 N N . ASP A 1 184 ? -4.168 2.944 16.431 1.00 91.94 184 ASP A N 1
ATOM 1505 C CA . ASP A 1 184 ? -5.294 3.806 16.805 1.00 91.94 184 ASP A CA 1
ATOM 1506 C C . ASP A 1 184 ? -4.910 5.285 16.991 1.00 91.94 184 ASP A C 1
ATOM 1508 O O . ASP A 1 184 ? -5.788 6.144 16.981 1.00 91.94 184 ASP A O 1
ATOM 1512 N N . GLU A 1 185 ? -3.617 5.601 17.113 1.00 93.44 185 GLU A N 1
ATOM 1513 C CA . GLU A 1 185 ? -3.115 6.980 17.188 1.00 93.44 185 GLU A CA 1
ATOM 1514 C C . GLU A 1 185 ? -2.936 7.630 15.805 1.00 93.44 185 GLU A C 1
ATOM 1516 O O . GLU A 1 185 ? -2.596 8.814 15.719 1.00 93.44 185 GLU A O 1
ATOM 1521 N N . PHE A 1 186 ? -3.150 6.886 14.715 1.00 93.50 186 PHE A N 1
ATOM 1522 C CA . PHE A 1 186 ? -3.066 7.410 13.355 1.00 93.50 186 PHE A CA 1
ATOM 1523 C C . PHE A 1 186 ? -4.438 7.804 12.817 1.00 93.50 186 PHE A C 1
ATOM 1525 O O . PHE A 1 186 ? -5.352 6.991 12.711 1.00 93.50 186 PHE A O 1
ATOM 1532 N N . ASP A 1 187 ? -4.547 9.059 12.394 1.00 92.69 187 ASP A N 1
ATOM 1533 C CA . ASP A 1 187 ? -5.722 9.584 11.717 1.00 92.69 187 ASP A CA 1
ATOM 1534 C C . ASP A 1 187 ? -5.511 9.555 10.187 1.00 92.69 187 ASP A C 1
ATOM 1536 O O . ASP A 1 187 ? -4.441 9.947 9.697 1.00 92.69 187 ASP A O 1
ATOM 1540 N N . PRO A 1 188 ? -6.512 9.113 9.403 1.00 94.38 188 PRO A N 1
ATOM 1541 C CA . PRO A 1 188 ? -6.413 9.048 7.952 1.00 94.38 188 PRO A CA 1
ATOM 1542 C C . PRO A 1 188 ? -6.669 10.416 7.303 1.00 94.38 188 PRO A C 1
ATOM 1544 O O . PRO A 1 188 ? -7.645 11.117 7.583 1.00 94.38 188 PRO A O 1
ATOM 1547 N N . TYR A 1 189 ? -5.804 10.775 6.366 1.00 94.38 189 TYR A N 1
ATOM 1548 C CA . TYR A 1 189 ? -5.888 11.960 5.528 1.00 94.38 189 TYR A CA 1
ATOM 1549 C C . TYR A 1 189 ? -5.691 11.586 4.057 1.00 94.38 189 TYR A C 1
ATOM 1551 O O . TYR A 1 189 ? -5.143 10.543 3.711 1.00 94.38 189 TYR A O 1
ATOM 1559 N N . MET A 1 190 ? -6.137 12.457 3.167 1.00 94.69 190 MET A N 1
ATOM 1560 C CA . MET A 1 190 ? -6.012 12.320 1.729 1.00 94.69 190 MET A CA 1
ATOM 1561 C C . MET A 1 190 ? -5.275 13.531 1.177 1.00 94.69 190 MET A C 1
ATOM 1563 O O . MET A 1 190 ? -5.744 14.668 1.254 1.00 94.69 190 MET A O 1
ATOM 1567 N N . SER A 1 191 ? -4.125 13.269 0.570 1.00 92.69 191 SER A N 1
ATOM 1568 C CA . SER A 1 191 ? -3.320 14.282 -0.107 1.00 92.69 191 SER A CA 1
ATOM 1569 C C . SER A 1 191 ? -3.500 14.202 -1.618 1.00 92.69 191 SER A C 1
ATOM 1571 O O . SER A 1 191 ? -3.681 13.121 -2.180 1.00 92.69 191 SER A O 1
ATOM 1573 N N . PHE A 1 192 ? -3.428 15.356 -2.274 1.00 89.75 192 PHE A N 1
ATOM 1574 C CA . PHE A 1 192 ? -3.484 15.472 -3.727 1.00 89.75 192 PHE A CA 1
ATOM 1575 C C . PHE A 1 192 ? -2.072 15.606 -4.300 1.00 89.75 192 PHE A C 1
ATOM 1577 O O . PHE A 1 192 ? -1.284 16.439 -3.839 1.00 89.75 192 PHE A O 1
ATOM 1584 N N . ARG A 1 193 ? -1.758 14.815 -5.326 1.00 85.19 193 ARG A N 1
ATOM 1585 C CA . ARG A 1 193 ? -0.500 14.877 -6.070 1.00 85.19 193 ARG A CA 1
ATOM 1586 C C . ARG A 1 193 ? -0.776 15.141 -7.542 1.00 85.19 193 ARG A C 1
ATOM 1588 O O . ARG A 1 193 ? -1.599 14.479 -8.164 1.00 85.19 193 ARG A O 1
ATOM 1595 N N . THR A 1 194 ? -0.049 16.104 -8.096 1.00 83.12 194 THR A N 1
ATOM 1596 C CA . THR A 1 194 ? -0.040 16.358 -9.537 1.00 83.12 194 THR A CA 1
ATOM 1597 C C . THR A 1 194 ? 1.163 15.656 -10.144 1.00 83.12 194 THR A C 1
ATOM 1599 O O . THR A 1 194 ? 2.299 15.907 -9.735 1.00 83.12 194 THR A O 1
ATOM 1602 N N . GLY A 1 195 ? 0.914 14.769 -11.102 1.00 80.25 195 GLY A N 1
ATOM 1603 C CA . GLY A 1 195 ? 1.958 14.136 -11.890 1.00 80.25 195 GLY A CA 1
ATOM 1604 C C . GLY A 1 195 ? 2.632 15.130 -12.848 1.00 80.25 195 GLY A C 1
ATOM 1605 O O . GLY A 1 195 ? 2.062 16.179 -13.160 1.00 80.25 195 GLY A O 1
ATOM 1606 N N . PRO A 1 196 ? 3.826 14.806 -13.377 1.00 79.00 196 PRO A N 1
ATOM 1607 C CA . PRO A 1 196 ? 4.538 15.665 -14.330 1.00 79.00 196 PRO A CA 1
ATOM 1608 C C . PRO A 1 196 ? 3.743 15.986 -15.606 1.00 79.00 196 PRO A C 1
ATOM 1610 O O . PRO A 1 196 ? 3.973 17.012 -16.235 1.00 79.00 196 PRO A O 1
ATOM 1613 N N . THR A 1 197 ? 2.802 15.119 -15.984 1.00 85.44 197 THR A N 1
ATOM 1614 C CA . THR A 1 197 ? 1.934 15.257 -17.164 1.00 85.44 197 THR A CA 1
ATOM 1615 C C . THR A 1 197 ? 0.617 15.982 -16.871 1.00 85.44 197 THR A C 1
ATOM 1617 O O . THR A 1 197 ? -0.247 16.050 -17.741 1.00 85.44 197 THR A O 1
ATOM 1620 N N . GLY A 1 198 ? 0.437 16.513 -15.656 1.00 81.56 198 GLY A N 1
ATOM 1621 C CA . GLY A 1 198 ? -0.807 17.156 -15.224 1.00 81.56 198 GLY A CA 1
ATOM 1622 C C . GLY A 1 198 ? -1.890 16.183 -14.747 1.00 81.56 198 GLY A C 1
ATOM 1623 O O . GLY A 1 198 ? -2.997 16.623 -14.447 1.00 81.56 198 GLY A O 1
ATOM 1624 N N . SER A 1 199 ? -1.591 14.883 -14.643 1.00 85.00 199 SER A N 1
ATOM 1625 C CA . SER A 1 199 ? -2.503 13.915 -14.031 1.00 85.00 199 SER A CA 1
ATOM 1626 C C . SER A 1 199 ? -2.724 14.232 -12.550 1.00 85.00 199 SER A C 1
ATOM 1628 O O . SER A 1 199 ? -1.805 14.641 -11.838 1.00 85.00 199 SER A O 1
ATOM 1630 N N . SER A 1 200 ? -3.953 14.048 -12.082 1.00 87.06 200 SER A N 1
ATOM 1631 C CA . SER A 1 200 ? -4.315 14.152 -10.672 1.00 87.06 200 SER A CA 1
ATOM 1632 C C . SER A 1 200 ? -4.372 12.770 -10.044 1.00 87.06 200 SER A C 1
ATOM 1634 O O . SER A 1 200 ? -5.172 11.945 -10.480 1.00 87.06 200 SER A O 1
ATOM 1636 N N . SER A 1 201 ? -3.590 12.553 -8.995 1.00 90.88 201 SER A N 1
ATOM 1637 C CA . SER A 1 201 ? -3.640 11.327 -8.205 1.00 90.88 201 SER A CA 1
ATOM 1638 C C . SER A 1 201 ? -3.800 11.667 -6.725 1.00 90.88 201 SER A C 1
ATOM 1640 O O . SER A 1 201 ? -3.358 12.710 -6.239 1.00 90.88 201 SER A O 1
ATOM 1642 N N . PHE A 1 202 ? -4.448 10.777 -5.994 1.00 92.06 202 PHE A N 1
ATOM 1643 C CA . PHE A 1 202 ? -4.718 10.883 -4.572 1.00 92.06 202 PHE A CA 1
ATOM 1644 C C . PHE A 1 202 ? -3.855 9.879 -3.815 1.00 92.06 202 PHE A C 1
ATOM 1646 O O . PHE A 1 202 ? -3.596 8.776 -4.291 1.00 92.06 202 PHE A O 1
ATOM 1653 N N . VAL A 1 203 ? -3.390 10.256 -2.629 1.00 92.31 203 VAL A N 1
ATOM 1654 C CA . VAL A 1 203 ? -2.575 9.381 -1.780 1.00 92.31 203 VAL A CA 1
ATOM 1655 C C . VAL A 1 203 ? -3.139 9.394 -0.371 1.00 92.31 203 VAL A C 1
ATOM 1657 O O . VAL A 1 203 ? -3.298 10.474 0.211 1.00 92.31 203 VAL A O 1
ATOM 1660 N N . LEU A 1 204 ? -3.399 8.200 0.166 1.00 94.69 204 LEU A N 1
ATOM 1661 C CA . LEU A 1 204 ? -3.723 7.994 1.574 1.00 94.69 204 LEU A CA 1
ATOM 1662 C C . LEU A 1 204 ? -2.506 8.373 2.425 1.00 94.69 204 LEU A C 1
ATOM 1664 O O . LEU A 1 204 ? -1.406 7.873 2.204 1.00 94.69 204 LEU A O 1
ATOM 1668 N N . GLN A 1 205 ? -2.707 9.262 3.383 1.00 94.62 205 GLN A N 1
ATOM 1669 C CA . GLN A 1 205 ? -1.715 9.683 4.360 1.00 94.62 205 GLN A CA 1
ATOM 1670 C C . GLN A 1 205 ? -2.209 9.296 5.750 1.00 94.62 205 GLN A C 1
ATOM 1672 O O . GLN A 1 205 ? -3.341 9.599 6.108 1.00 94.62 205 GLN A O 1
ATOM 1677 N N . LEU A 1 206 ? -1.363 8.672 6.556 1.00 94.69 206 LEU A N 1
ATOM 1678 C CA . LEU A 1 206 ? -1.621 8.435 7.970 1.00 94.69 206 LEU A CA 1
ATOM 1679 C C . LEU A 1 206 ? -0.828 9.462 8.765 1.00 94.69 206 LEU A C 1
ATOM 1681 O O . LEU A 1 206 ? 0.405 9.453 8.744 1.00 94.69 206 LEU A O 1
ATOM 1685 N N . ALA A 1 207 ? -1.533 10.371 9.428 1.00 93.12 207 ALA A N 1
ATOM 1686 C CA . ALA A 1 207 ? -0.918 11.347 10.311 1.00 93.12 207 ALA A CA 1
ATOM 1687 C C . ALA A 1 207 ? -1.002 10.832 11.742 1.00 93.12 207 ALA A C 1
ATOM 1689 O O . ALA A 1 207 ? -2.082 10.487 12.215 1.00 93.12 207 ALA A O 1
ATOM 1690 N N . HIS A 1 208 ? 0.128 10.792 12.436 1.00 92.56 208 HIS A N 1
ATOM 1691 C CA . HIS A 1 208 ? 0.109 10.508 13.861 1.00 92.56 208 HIS A CA 1
ATOM 1692 C C . HIS A 1 208 ? -0.496 11.697 14.618 1.00 92.56 208 HIS A C 1
ATOM 1694 O O . HIS A 1 208 ? -0.110 12.843 14.387 1.00 92.56 208 HIS A O 1
ATOM 1700 N N . ARG A 1 209 ? -1.426 11.435 15.539 1.00 89.56 209 ARG A N 1
ATOM 1701 C CA . ARG A 1 209 ? -2.149 12.477 16.280 1.00 89.56 209 ARG A CA 1
ATOM 1702 C C . ARG A 1 209 ? -1.244 13.324 17.176 1.00 89.56 209 ARG A C 1
ATOM 1704 O O . ARG A 1 209 ? -1.480 14.515 17.346 1.00 89.56 209 ARG A O 1
ATOM 1711 N N . TYR A 1 210 ? -0.212 12.722 17.768 1.00 89.25 210 TYR A N 1
ATOM 1712 C CA . TYR A 1 210 ? 0.613 13.391 18.784 1.00 89.25 210 TYR A CA 1
ATOM 1713 C C . TYR A 1 210 ? 1.990 13.846 18.286 1.00 89.25 210 TYR A C 1
ATOM 1715 O O . TYR A 1 210 ? 2.709 14.516 19.025 1.00 89.25 210 TYR A O 1
ATOM 1723 N N . SER A 1 211 ? 2.383 13.511 17.054 1.00 85.50 211 SER A N 1
ATOM 1724 C CA . SER A 1 211 ? 3.670 13.932 16.481 1.00 85.50 211 SER A CA 1
ATOM 1725 C C . SER A 1 211 ? 3.527 14.435 15.049 1.00 85.50 211 SER A C 1
ATOM 1727 O O . SER A 1 211 ? 2.531 14.200 14.375 1.00 85.50 211 SER A O 1
ATOM 1729 N N . GLU A 1 212 ? 4.570 15.085 14.534 1.00 84.06 212 GLU A N 1
ATOM 1730 C CA . GLU A 1 212 ? 4.647 15.522 13.132 1.00 84.06 212 GLU A CA 1
ATOM 1731 C C . GLU A 1 212 ? 4.968 14.368 12.160 1.00 84.06 212 GLU A C 1
ATOM 1733 O O . GLU A 1 212 ? 5.576 14.557 11.108 1.00 84.06 212 GLU A O 1
ATOM 1738 N N . THR A 1 213 ? 4.576 13.145 12.506 1.00 87.81 213 THR A N 1
ATOM 1739 C CA . THR A 1 213 ? 4.851 11.955 11.705 1.00 87.81 213 THR A CA 1
ATOM 1740 C C . THR A 1 213 ? 3.739 11.751 10.684 1.00 87.81 213 THR A C 1
ATOM 1742 O O . THR A 1 213 ? 2.563 11.669 11.037 1.00 87.81 213 THR A O 1
ATOM 1745 N N . LEU A 1 214 ? 4.121 11.651 9.411 1.00 89.75 214 LEU A N 1
ATOM 1746 C CA . LEU A 1 214 ? 3.217 11.413 8.290 1.00 89.75 214 LEU A CA 1
ATOM 1747 C C . LEU A 1 214 ? 3.712 10.222 7.474 1.00 89.75 214 LEU A C 1
ATOM 1749 O O . LEU A 1 214 ? 4.873 10.188 7.067 1.00 89.75 214 LEU A O 1
ATOM 1753 N N . ILE A 1 215 ? 2.826 9.266 7.219 1.00 90.62 215 ILE A N 1
ATOM 1754 C CA . ILE A 1 215 ? 3.129 8.053 6.463 1.00 90.62 215 ILE A CA 1
ATOM 1755 C C . ILE A 1 215 ? 2.235 8.031 5.230 1.00 90.62 215 ILE A C 1
ATOM 1757 O O . ILE A 1 215 ? 1.017 7.946 5.346 1.00 90.62 215 ILE A O 1
ATOM 1761 N N . GLY A 1 216 ? 2.837 8.082 4.046 1.00 90.25 216 GLY A N 1
ATOM 1762 C CA . GLY A 1 216 ? 2.106 7.943 2.792 1.00 90.25 216 GLY A CA 1
ATOM 1763 C C . GLY A 1 216 ? 1.951 6.483 2.394 1.00 90.25 216 GLY A C 1
ATOM 1764 O O . GLY A 1 216 ? 2.909 5.714 2.464 1.00 90.25 216 GLY A O 1
ATOM 1765 N N . HIS A 1 217 ? 0.765 6.118 1.922 1.00 90.62 217 HIS A N 1
ATOM 1766 C CA . HIS A 1 217 ? 0.545 4.856 1.235 1.00 90.62 217 HIS A CA 1
ATOM 1767 C C . HIS A 1 217 ? 1.449 4.779 -0.015 1.00 90.62 217 HIS A C 1
ATOM 1769 O O . HIS A 1 217 ? 1.593 5.784 -0.721 1.00 90.62 217 HIS A O 1
ATOM 1775 N N . PRO A 1 218 ? 2.066 3.618 -0.309 1.00 84.44 218 PRO A N 1
ATOM 1776 C CA . PRO A 1 218 ? 3.037 3.486 -1.399 1.00 84.44 218 PRO A CA 1
ATOM 1777 C C . PRO A 1 218 ? 2.418 3.723 -2.782 1.00 84.44 218 PRO A C 1
ATOM 1779 O O . PRO A 1 218 ? 3.079 4.247 -3.678 1.00 84.44 218 PRO A O 1
ATOM 1782 N N . ASN A 1 219 ? 1.141 3.371 -2.947 1.00 84.62 219 ASN A N 1
ATOM 1783 C CA . ASN A 1 219 ? 0.418 3.555 -4.202 1.00 84.62 219 ASN A CA 1
ATOM 1784 C C . ASN A 1 219 ? -0.344 4.876 -4.238 1.00 84.62 219 ASN A C 1
ATOM 1786 O O . ASN A 1 219 ? -0.867 5.341 -3.222 1.00 84.62 219 ASN A O 1
ATOM 1790 N N . GLN A 1 220 ? -0.413 5.439 -5.441 1.00 87.19 220 GLN A N 1
ATOM 1791 C CA . GLN A 1 220 ? -1.238 6.592 -5.773 1.00 87.19 220 GLN A CA 1
ATOM 1792 C C . GLN A 1 220 ? -2.491 6.094 -6.491 1.00 87.19 220 GLN A C 1
ATOM 1794 O O . GLN A 1 220 ? -2.415 5.163 -7.289 1.00 87.19 220 GLN A O 1
ATOM 1799 N N . PHE A 1 221 ? -3.625 6.716 -6.202 1.00 88.25 221 PHE A N 1
ATOM 1800 C CA . PHE A 1 221 ? -4.931 6.322 -6.713 1.00 88.25 221 PHE A CA 1
ATOM 1801 C C . PHE A 1 221 ? -5.463 7.400 -7.648 1.00 88.25 221 PHE A C 1
ATOM 1803 O O . PHE A 1 221 ? -5.409 8.584 -7.325 1.00 88.25 221 PHE A O 1
ATOM 1810 N N . ASP A 1 222 ? -6.027 7.014 -8.785 1.00 86.56 222 ASP A N 1
ATOM 1811 C CA . ASP A 1 222 ? -6.569 7.981 -9.750 1.00 86.56 222 ASP A CA 1
ATOM 1812 C C . ASP A 1 222 ? -7.918 8.568 -9.304 1.00 86.56 222 ASP A C 1
ATOM 1814 O O . ASP A 1 222 ? -8.362 9.615 -9.784 1.00 86.56 222 ASP A O 1
ATOM 1818 N N . HIS A 1 223 ? -8.577 7.912 -8.348 1.00 87.38 223 HIS A N 1
ATOM 1819 C CA . HIS A 1 223 ? -9.896 8.283 -7.856 1.00 87.38 223 HIS A CA 1
ATOM 1820 C C . HIS A 1 223 ? -9.955 8.300 -6.327 1.00 87.38 223 HIS A C 1
ATOM 1822 O O . HIS A 1 223 ? -9.294 7.517 -5.646 1.00 87.38 223 HIS A O 1
ATOM 1828 N N . VAL A 1 224 ? -10.814 9.170 -5.790 1.00 89.44 224 VAL A N 1
ATOM 1829 C CA . VAL A 1 224 ? -11.011 9.356 -4.342 1.00 89.44 224 VAL A CA 1
ATOM 1830 C C . VAL A 1 224 ? -11.505 8.078 -3.653 1.00 89.44 224 VAL A C 1
ATOM 1832 O O . VAL A 1 224 ? -11.011 7.740 -2.582 1.00 89.44 224 VAL A O 1
ATOM 1835 N N . HIS A 1 225 ? -12.421 7.323 -4.271 1.00 88.50 225 HIS A N 1
ATOM 1836 C CA . HIS A 1 225 ? -12.922 6.068 -3.691 1.00 88.50 225 HIS A CA 1
ATOM 1837 C C . HIS A 1 225 ? -11.818 5.011 -3.525 1.00 88.50 225 HIS A C 1
ATOM 1839 O O . HIS A 1 225 ? -11.872 4.229 -2.584 1.00 88.50 225 HIS A O 1
ATOM 1845 N N . GLY A 1 226 ? -10.777 5.031 -4.368 1.00 89.56 226 GLY A N 1
ATOM 1846 C CA . GLY A 1 226 ? -9.618 4.148 -4.212 1.00 89.56 226 GLY A CA 1
ATOM 1847 C C . GLY A 1 226 ? -8.843 4.417 -2.918 1.00 89.56 226 GLY A C 1
ATOM 1848 O O . GLY A 1 226 ? -8.401 3.482 -2.261 1.00 89.56 226 GLY A O 1
ATOM 1849 N N . VAL A 1 227 ? -8.753 5.683 -2.490 1.00 91.81 227 VAL A N 1
ATOM 1850 C CA . VAL A 1 22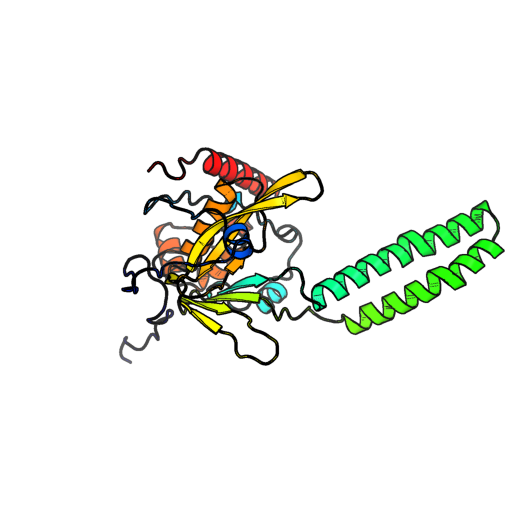7 ? -8.161 6.049 -1.190 1.00 91.81 227 VAL A CA 1
ATOM 1851 C C . VAL A 1 227 ? -9.012 5.534 -0.032 1.00 91.81 227 VAL A C 1
ATOM 1853 O O . VAL A 1 227 ? -8.464 5.055 0.959 1.00 91.81 227 VAL A O 1
ATOM 1856 N N . TYR A 1 228 ? -10.340 5.618 -0.148 1.00 92.00 228 TYR A N 1
ATOM 1857 C CA . TYR A 1 228 ? -11.247 5.103 0.878 1.00 92.00 228 TYR A CA 1
ATOM 1858 C C . TYR A 1 228 ? -11.169 3.582 1.002 1.00 92.00 228 TYR A C 1
ATOM 1860 O O . TYR A 1 228 ? -11.067 3.084 2.118 1.00 92.00 228 TYR A O 1
ATOM 1868 N N . LEU A 1 229 ? -11.117 2.862 -0.118 1.00 91.50 229 LEU A N 1
ATOM 1869 C CA . LEU A 1 229 ? -10.917 1.413 -0.138 1.00 91.50 229 LEU A CA 1
ATOM 1870 C C . LEU A 1 229 ? -9.565 1.003 0.450 1.00 91.50 229 LEU A C 1
ATOM 1872 O O . LEU A 1 229 ? -9.507 0.066 1.235 1.00 91.50 229 LEU A O 1
ATOM 1876 N N . ALA A 1 230 ? -8.487 1.725 0.133 1.00 92.00 230 ALA A N 1
ATOM 1877 C CA . ALA A 1 230 ? -7.168 1.444 0.699 1.00 92.00 230 ALA A CA 1
ATOM 1878 C C . ALA A 1 230 ? -7.132 1.666 2.217 1.00 92.00 230 ALA A C 1
ATOM 1880 O O . ALA A 1 230 ? -6.494 0.909 2.951 1.00 92.00 230 ALA A O 1
ATOM 1881 N N . TRP A 1 231 ? -7.831 2.698 2.700 1.00 93.25 231 TRP A N 1
ATOM 1882 C CA . TRP A 1 231 ? -8.010 2.915 4.131 1.00 93.25 231 TRP A CA 1
ATOM 1883 C C . TRP A 1 231 ? -8.844 1.800 4.769 1.00 93.25 231 TRP A C 1
ATOM 1885 O O . TRP A 1 231 ? -8.463 1.278 5.813 1.00 93.25 231 TRP A O 1
ATOM 1895 N N . GLU A 1 232 ? -9.939 1.400 4.125 1.00 92.19 232 GLU A N 1
ATOM 1896 C CA . GLU A 1 232 ? -10.809 0.321 4.586 1.00 92.19 232 GLU A CA 1
ATOM 1897 C C . GLU A 1 232 ? -10.069 -1.021 4.676 1.00 92.19 232 GLU A C 1
ATOM 1899 O O . GLU A 1 232 ? -10.160 -1.702 5.697 1.00 92.19 232 GLU A O 1
ATOM 1904 N N . GLU A 1 233 ? -9.295 -1.383 3.648 1.00 92.25 233 GLU A N 1
ATOM 1905 C CA . GLU A 1 233 ? -8.473 -2.595 3.634 1.00 92.25 233 GLU A CA 1
ATOM 1906 C C . GLU A 1 233 ? -7.452 -2.578 4.772 1.00 92.25 233 GLU A C 1
ATOM 1908 O O . GLU A 1 233 ? -7.331 -3.563 5.501 1.00 92.25 233 GLU A O 1
ATOM 1913 N N . LEU A 1 234 ? -6.742 -1.461 4.973 1.00 93.25 234 LEU A N 1
ATOM 1914 C CA . LEU A 1 234 ? -5.771 -1.343 6.060 1.00 93.25 234 LEU A CA 1
ATOM 1915 C C . LEU A 1 234 ? -6.445 -1.440 7.434 1.00 93.25 234 LEU A C 1
ATOM 1917 O O . LEU A 1 234 ? -5.940 -2.134 8.317 1.00 93.25 234 LEU A O 1
ATOM 1921 N N . GLN A 1 235 ? -7.576 -0.759 7.618 1.00 92.69 235 GLN A N 1
ATOM 1922 C CA . GLN A 1 235 ? -8.322 -0.784 8.871 1.00 92.69 235 GLN A CA 1
ATOM 1923 C C . GLN A 1 235 ? -8.812 -2.203 9.178 1.00 92.69 235 GLN A C 1
ATOM 1925 O O . GLN A 1 235 ? -8.597 -2.688 10.287 1.00 92.69 235 GLN A O 1
ATOM 1930 N N . GLN A 1 236 ? -9.390 -2.900 8.195 1.00 92.88 236 GLN A N 1
ATOM 1931 C CA . GLN A 1 236 ? -9.812 -4.294 8.342 1.00 92.88 236 GLN A CA 1
ATOM 1932 C C . GLN A 1 236 ? -8.613 -5.234 8.571 1.00 92.88 236 GLN A C 1
ATOM 1934 O O . GLN A 1 236 ? -8.706 -6.174 9.360 1.00 92.88 236 GLN A O 1
ATOM 1939 N N . PHE A 1 237 ? -7.465 -4.978 7.937 1.00 93.62 237 PHE A N 1
ATOM 1940 C CA . PHE A 1 237 ? -6.236 -5.735 8.179 1.00 93.62 237 PHE A CA 1
ATOM 1941 C C . PHE A 1 237 ? -5.699 -5.549 9.603 1.00 93.62 237 PHE A C 1
ATOM 1943 O O . PHE A 1 237 ? -5.184 -6.503 10.182 1.00 93.62 237 PHE A O 1
ATOM 1950 N N . MET A 1 238 ? -5.802 -4.359 10.190 1.00 94.19 238 MET A N 1
ATOM 1951 C CA . MET A 1 238 ? -5.320 -4.110 11.553 1.00 94.19 238 MET A CA 1
ATOM 1952 C C . MET A 1 238 ? -6.313 -4.542 12.632 1.00 94.19 238 MET A C 1
ATOM 1954 O O . MET A 1 238 ? -5.888 -4.899 13.728 1.00 94.19 238 MET A O 1
ATOM 1958 N N . ASP A 1 239 ? -7.609 -4.541 12.326 1.00 93.19 239 ASP A N 1
ATOM 1959 C CA . ASP A 1 239 ? -8.679 -4.889 13.259 1.00 93.19 239 ASP A CA 1
ATOM 1960 C C . ASP A 1 239 ? -8.787 -6.404 13.469 1.00 93.19 239 ASP A C 1
ATOM 1962 O O . ASP A 1 239 ? -9.200 -7.151 12.578 1.00 93.19 239 ASP A O 1
ATOM 1966 N N . VAL A 1 240 ? -8.443 -6.865 14.673 1.00 92.44 240 VAL A N 1
ATOM 1967 C CA . VAL A 1 240 ? -8.530 -8.287 15.044 1.00 92.44 240 VAL A CA 1
ATOM 1968 C C . VAL A 1 240 ? -9.965 -8.752 15.270 1.00 92.44 240 VAL A C 1
ATOM 1970 O O . VAL A 1 240 ? -10.208 -9.946 15.386 1.00 92.44 240 VAL A O 1
ATOM 1973 N N . SER A 1 241 ? -10.940 -7.844 15.314 1.00 91.38 241 SER A N 1
ATOM 1974 C CA . SER A 1 241 ? -12.353 -8.206 15.438 1.00 91.38 241 SER A CA 1
ATOM 1975 C C . SER A 1 241 ? -13.010 -8.578 14.102 1.00 91.38 241 SER A C 1
ATOM 1977 O O . SER A 1 241 ? -14.155 -9.048 14.082 1.00 91.38 241 SER A O 1
ATOM 1979 N N . GLN A 1 242 ? -12.296 -8.366 12.993 1.00 91.81 242 GLN A N 1
ATOM 1980 C CA . GLN A 1 242 ? -12.728 -8.646 11.627 1.00 91.81 242 GLN A CA 1
ATOM 1981 C C . GLN A 1 242 ? -11.777 -9.645 10.955 1.00 91.81 242 GLN A C 1
ATOM 1983 O O . GLN A 1 242 ? -10.591 -9.680 11.288 1.00 91.81 242 GLN A O 1
ATOM 1988 N N . PRO A 1 243 ? -12.255 -10.462 9.999 1.00 93.19 243 PRO A N 1
ATOM 1989 C CA . PRO A 1 243 ? -11.380 -11.326 9.213 1.00 93.19 243 PRO A CA 1
ATOM 1990 C C . PRO A 1 243 ? -10.439 -10.490 8.339 1.00 93.19 243 PRO A C 1
ATOM 1992 O O . PRO A 1 243 ? -10.752 -9.347 7.992 1.00 93.19 243 PRO A O 1
ATOM 1995 N N . LEU A 1 244 ? -9.322 -11.083 7.913 1.00 92.12 244 LEU A N 1
ATOM 1996 C CA . LEU A 1 244 ? -8.410 -10.467 6.953 1.00 92.12 244 LEU A CA 1
ATOM 1997 C C . LEU A 1 244 ? -9.172 -10.007 5.694 1.00 92.12 244 LEU A C 1
ATOM 1999 O O . LEU A 1 244 ? -10.067 -10.734 5.232 1.00 92.12 244 LEU A O 1
ATOM 2003 N N . PRO A 1 245 ? -8.806 -8.848 5.110 1.00 91.62 245 PRO A N 1
ATOM 2004 C CA . PRO A 1 245 ? -9.418 -8.360 3.882 1.00 91.62 245 PRO A CA 1
ATOM 2005 C C . PRO A 1 245 ? -9.371 -9.415 2.787 1.00 91.62 245 PRO A C 1
ATOM 2007 O O . PRO A 1 245 ? -8.355 -10.099 2.605 1.00 91.62 245 PRO A O 1
ATOM 2010 N N . ASP A 1 246 ? -10.480 -9.565 2.075 1.00 88.38 246 ASP A N 1
ATOM 2011 C CA . ASP A 1 246 ? -10.612 -10.595 1.060 1.00 88.38 246 ASP A CA 1
ATOM 2012 C C . ASP A 1 246 ? -9.929 -10.185 -0.250 1.00 88.38 246 ASP A C 1
ATOM 2014 O O . ASP A 1 246 ? -10.546 -9.637 -1.158 1.00 88.38 246 ASP A O 1
ATOM 2018 N N . THR A 1 247 ? -8.623 -10.434 -0.328 1.00 85.12 247 THR A N 1
ATOM 2019 C CA . THR A 1 247 ? -7.797 -10.120 -1.496 1.00 85.12 247 THR A CA 1
ATOM 2020 C C . THR A 1 247 ? -6.943 -11.311 -1.908 1.00 85.12 247 THR A C 1
ATOM 2022 O O . THR A 1 247 ? -6.610 -12.184 -1.099 1.00 85.12 247 THR A O 1
ATOM 2025 N N . VAL A 1 248 ? -6.515 -11.321 -3.175 1.00 81.12 248 VAL A N 1
ATOM 2026 C CA . VAL A 1 248 ? -5.612 -12.352 -3.716 1.00 81.12 248 VAL A CA 1
ATOM 2027 C C . VAL A 1 248 ? -4.328 -12.463 -2.889 1.00 81.12 248 VAL A C 1
ATOM 2029 O O . VAL A 1 248 ? -3.824 -13.563 -2.666 1.00 81.12 248 VAL A O 1
ATOM 2032 N N . TYR A 1 249 ? -3.817 -11.331 -2.392 1.00 78.31 249 TYR A N 1
ATOM 2033 C CA . TYR A 1 249 ? -2.624 -11.284 -1.546 1.00 78.31 249 TYR A CA 1
ATOM 2034 C C . TYR A 1 249 ? -2.832 -11.997 -0.202 1.00 78.31 249 TYR A C 1
ATOM 2036 O O . TYR A 1 249 ? -1.966 -12.764 0.236 1.00 78.31 249 TYR A O 1
ATOM 2044 N N . ASN A 1 250 ? -3.984 -11.771 0.437 1.00 83.38 250 ASN A N 1
ATOM 2045 C CA . ASN A 1 250 ? -4.300 -12.315 1.755 1.00 83.38 250 ASN A CA 1
ATOM 2046 C C . ASN A 1 250 ? -4.733 -13.782 1.721 1.00 83.38 250 ASN A C 1
ATOM 2048 O O . ASN A 1 250 ? -4.628 -14.441 2.751 1.00 83.38 250 ASN A O 1
ATOM 2052 N N . GLU A 1 251 ? -5.146 -14.323 0.569 1.00 83.44 251 GLU A N 1
ATOM 2053 C CA . GLU A 1 251 ? -5.640 -15.704 0.425 1.00 83.44 251 GLU A CA 1
ATOM 2054 C C . GLU A 1 251 ? -4.725 -16.748 1.085 1.00 83.44 251 GLU A C 1
ATOM 2056 O O . GLU A 1 251 ? -5.168 -17.587 1.864 1.00 83.44 251 GLU A O 1
ATOM 2061 N N . ARG A 1 252 ? -3.413 -16.661 0.838 1.00 78.50 252 ARG A N 1
ATOM 2062 C CA . ARG A 1 252 ? -2.412 -17.575 1.424 1.00 78.50 252 ARG A CA 1
ATOM 2063 C C . ARG A 1 252 ? -2.275 -17.444 2.942 1.00 78.50 252 ARG A C 1
ATOM 2065 O O . ARG A 1 252 ? -1.751 -18.343 3.588 1.00 78.50 252 ARG A O 1
ATOM 2072 N N . PHE A 1 253 ? -2.676 -16.306 3.494 1.00 82.25 253 PHE A N 1
ATOM 2073 C CA . PHE A 1 253 ? -2.505 -15.967 4.898 1.00 82.25 253 PHE A CA 1
ATOM 2074 C C . PHE A 1 253 ? -3.743 -16.258 5.744 1.00 82.25 253 PHE A C 1
ATOM 2076 O O . PHE A 1 253 ? -3.600 -16.431 6.954 1.00 82.25 253 PHE A O 1
ATOM 2083 N N . ARG A 1 254 ? -4.919 -16.382 5.113 1.00 86.25 254 ARG A N 1
ATOM 2084 C CA . ARG A 1 254 ? -6.201 -16.667 5.776 1.00 86.25 254 ARG A CA 1
ATOM 2085 C C . ARG A 1 254 ? -6.152 -17.874 6.723 1.00 86.25 254 ARG A C 1
ATOM 2087 O O . ARG A 1 254 ? -6.607 -17.716 7.850 1.00 86.25 254 ARG A O 1
ATOM 2094 N N . PRO A 1 255 ? -5.529 -19.024 6.374 1.00 84.69 255 PRO A N 1
ATOM 2095 C CA . PRO A 1 255 ? -5.489 -20.187 7.269 1.00 84.69 255 PRO A CA 1
ATOM 2096 C C . PRO A 1 255 ? -4.688 -19.984 8.565 1.00 84.69 255 PRO A C 1
ATOM 2098 O O . PRO A 1 255 ? -4.782 -20.806 9.472 1.00 84.69 255 PRO A O 1
ATOM 2101 N N . PHE A 1 256 ? -3.862 -18.935 8.648 1.00 83.50 256 PHE A N 1
ATOM 2102 C CA . PHE A 1 256 ? -3.018 -18.657 9.814 1.00 83.50 256 PHE A CA 1
ATOM 2103 C C . PHE A 1 256 ? -3.634 -17.644 10.788 1.00 83.50 256 PHE A C 1
ATOM 2105 O O . PHE A 1 256 ? -3.096 -17.461 11.880 1.00 83.50 256 PHE A O 1
ATOM 2112 N N . ASP A 1 257 ? -4.715 -16.967 10.399 1.00 87.81 257 ASP A N 1
ATOM 2113 C CA . ASP A 1 257 ? -5.415 -15.993 11.236 1.00 87.81 257 ASP A CA 1
ATOM 2114 C C . ASP A 1 257 ? -6.687 -16.643 11.813 1.00 87.81 257 ASP A C 1
ATOM 2116 O O . ASP A 1 257 ? -7.576 -16.991 11.037 1.00 87.81 257 ASP A O 1
ATOM 2120 N N . PRO A 1 258 ? -6.796 -16.842 13.141 1.00 89.38 258 PRO A N 1
ATOM 2121 C CA . PRO A 1 258 ? -7.905 -17.589 13.744 1.00 89.38 258 PRO A CA 1
ATOM 2122 C C . PRO A 1 258 ? -9.270 -16.966 13.430 1.00 89.38 258 PRO A C 1
ATOM 2124 O O . PRO A 1 258 ? -10.159 -17.670 12.959 1.00 89.38 258 PRO A O 1
ATOM 2127 N N . VAL A 1 259 ? -9.381 -15.637 13.542 1.00 91.75 259 VAL A N 1
ATOM 2128 C CA . VAL A 1 259 ? -10.615 -14.880 13.258 1.00 91.75 259 VAL A CA 1
ATOM 2129 C C . VAL A 1 259 ? -11.063 -15.089 11.816 1.00 91.75 259 VAL A C 1
ATOM 2131 O O . VAL A 1 259 ? -12.244 -15.281 11.529 1.00 91.75 259 VAL A O 1
ATOM 2134 N N . THR A 1 260 ? -10.105 -15.100 10.890 1.00 91.19 260 THR A N 1
ATOM 2135 C CA . THR A 1 260 ? -10.372 -15.394 9.484 1.00 91.19 260 THR A CA 1
ATOM 2136 C C . THR A 1 260 ? -10.799 -16.845 9.269 1.00 91.19 260 THR A C 1
ATOM 2138 O O . THR A 1 260 ? -11.728 -17.089 8.506 1.00 91.19 260 THR A O 1
ATOM 2141 N N . VAL A 1 261 ? -10.175 -17.808 9.951 1.00 90.50 261 VAL A N 1
ATOM 2142 C CA . VAL A 1 261 ? -10.534 -19.234 9.861 1.00 90.50 261 VAL A CA 1
ATOM 2143 C C . VAL A 1 261 ? -11.956 -19.487 10.362 1.00 90.50 261 VAL A C 1
ATOM 2145 O O . VAL A 1 261 ? -12.706 -20.238 9.735 1.00 90.50 261 VAL A O 1
ATOM 2148 N N . GLU A 1 262 ? -12.342 -18.864 11.473 1.00 92.69 262 GLU A N 1
ATOM 2149 C CA . GLU A 1 262 ? -13.698 -18.953 12.018 1.00 92.69 262 GLU A CA 1
ATOM 2150 C C . GLU A 1 262 ? -14.720 -18.356 11.045 1.00 92.69 262 GLU A C 1
ATOM 2152 O O . GLU A 1 262 ? -15.700 -19.018 10.699 1.00 92.69 262 GLU A O 1
ATOM 2157 N N . PHE A 1 263 ? -14.438 -17.165 10.513 1.00 93.25 263 PHE A N 1
ATOM 2158 C CA . PHE A 1 263 ? -15.286 -16.511 9.518 1.00 93.25 263 PHE A CA 1
ATOM 2159 C C . PHE A 1 263 ? -15.426 -17.326 8.220 1.00 93.25 263 PHE A C 1
ATOM 2161 O O . PHE A 1 263 ? -16.525 -17.471 7.678 1.00 93.25 263 PHE A O 1
ATOM 2168 N N . ASP A 1 264 ? -14.331 -17.901 7.719 1.00 93.81 264 ASP A N 1
ATOM 2169 C CA . ASP A 1 264 ? -14.332 -18.723 6.505 1.00 93.81 264 ASP A CA 1
ATOM 2170 C C . ASP A 1 264 ? -15.128 -20.024 6.713 1.00 93.81 264 ASP A C 1
ATOM 2172 O O . ASP A 1 264 ? -15.828 -20.481 5.805 1.00 93.81 264 ASP A O 1
ATOM 2176 N N . ARG A 1 265 ? -15.092 -20.592 7.928 1.00 92.69 265 ARG A N 1
ATOM 2177 C CA . ARG A 1 265 ? -15.909 -21.752 8.308 1.00 92.69 265 ARG A CA 1
ATOM 2178 C C . ARG A 1 265 ? -17.399 -21.410 8.361 1.00 92.69 265 ARG A C 1
ATOM 2180 O O . ARG A 1 265 ? -18.207 -22.210 7.895 1.00 92.69 265 ARG A O 1
ATOM 2187 N N . GLU A 1 266 ? -17.768 -20.260 8.920 1.00 94.62 266 GLU A N 1
ATOM 2188 C CA . GLU A 1 266 ? -19.166 -19.809 9.004 1.00 94.62 266 GLU A CA 1
ATOM 2189 C C . GLU A 1 266 ? -19.761 -19.498 7.627 1.00 94.62 266 GLU A C 1
ATOM 2191 O O . GLU A 1 266 ? -20.899 -19.864 7.336 1.00 94.62 266 GLU A O 1
ATOM 2196 N N . THR A 1 267 ? -18.974 -18.870 6.753 1.00 92.12 267 THR A N 1
ATOM 2197 C CA . THR A 1 267 ? -19.392 -18.494 5.393 1.00 92.12 267 THR A CA 1
ATOM 2198 C C . THR A 1 267 ? -19.232 -19.619 4.368 1.00 92.12 267 THR A C 1
ATOM 2200 O O . THR A 1 267 ? -19.622 -19.461 3.211 1.00 92.12 267 THR A O 1
ATOM 2203 N N . ASN A 1 268 ? -18.683 -20.770 4.778 1.00 91.88 268 ASN A N 1
ATOM 2204 C CA . ASN A 1 268 ? -18.353 -21.905 3.913 1.00 91.88 268 ASN A CA 1
ATOM 2205 C C . ASN A 1 268 ? -17.489 -21.497 2.700 1.00 91.88 268 ASN A C 1
ATOM 2207 O O . ASN A 1 268 ? -17.640 -22.013 1.584 1.00 91.88 268 ASN A O 1
ATOM 2211 N N . ARG A 1 269 ? -16.586 -20.532 2.916 1.00 89.62 269 ARG A N 1
ATOM 2212 C CA . ARG A 1 269 ? -15.644 -20.047 1.908 1.00 89.62 269 ARG A CA 1
ATOM 2213 C C . ARG A 1 269 ? -14.597 -21.125 1.635 1.00 89.62 269 ARG A C 1
ATOM 2215 O O . ARG A 1 269 ? -14.026 -21.720 2.545 1.00 89.62 269 ARG A O 1
ATOM 2222 N N . LYS A 1 270 ? -14.298 -21.364 0.357 1.00 87.12 270 LYS A N 1
ATOM 2223 C CA . LYS A 1 270 ? -13.258 -22.323 -0.039 1.00 87.12 270 LYS A CA 1
ATOM 2224 C C . LYS A 1 270 ? -11.849 -21.692 0.081 1.00 87.12 270 LYS A C 1
ATOM 2226 O O . LYS A 1 270 ? -11.700 -20.553 -0.352 1.00 87.12 270 LYS A O 1
ATOM 2231 N N . PRO A 1 271 ? -10.822 -22.408 0.593 1.00 82.06 271 PRO A N 1
ATOM 2232 C CA . PRO A 1 271 ? -9.469 -21.859 0.837 1.00 82.06 271 PRO A CA 1
ATOM 2233 C C . PRO A 1 271 ? -8.659 -21.411 -0.394 1.00 82.06 271 PRO A C 1
ATOM 2235 O O . PRO A 1 271 ? -7.587 -20.830 -0.262 1.00 82.06 271 PRO A O 1
ATOM 2238 N N . ASP A 1 272 ? -9.114 -21.777 -1.584 1.00 80.44 272 ASP A N 1
ATOM 2239 C CA . ASP A 1 272 ? -8.512 -21.526 -2.894 1.00 80.44 272 ASP A CA 1
ATOM 2240 C C . ASP A 1 272 ? -9.451 -20.696 -3.786 1.00 80.44 272 ASP A C 1
ATOM 2242 O O . ASP A 1 272 ? -9.407 -20.805 -5.012 1.00 80.44 272 ASP A O 1
ATOM 2246 N N . HIS A 1 273 ? -10.326 -19.894 -3.174 1.00 84.19 273 HIS A N 1
ATOM 2247 C CA . HIS A 1 273 ? -11.302 -19.042 -3.843 1.00 84.19 273 HIS A CA 1
ATOM 2248 C C . HIS A 1 273 ? -10.648 -18.215 -4.953 1.00 84.19 273 HIS A C 1
ATOM 2250 O O . HIS A 1 273 ? -10.992 -18.400 -6.119 1.00 84.19 273 HIS A O 1
ATOM 2256 N N . TRP A 1 274 ? -9.645 -17.398 -4.617 1.00 82.06 274 TRP A N 1
ATOM 2257 C CA . TRP A 1 274 ? -8.971 -16.5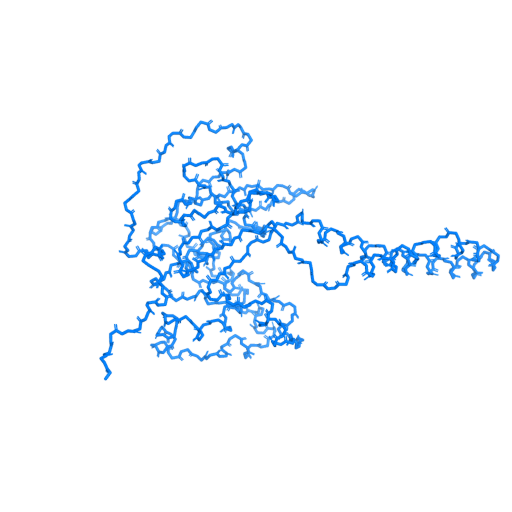29 -5.590 1.00 82.06 274 TRP A CA 1
ATOM 2258 C C . TRP A 1 274 ? -8.074 -17.296 -6.565 1.00 82.06 274 TRP A C 1
ATOM 2260 O O . TRP A 1 274 ? -7.940 -16.911 -7.722 1.00 82.06 274 TRP A O 1
ATOM 2270 N N . ARG A 1 275 ? -7.484 -18.416 -6.125 1.00 77.19 275 ARG A N 1
ATOM 2271 C CA . ARG A 1 275 ? -6.548 -19.220 -6.936 1.00 77.19 275 ARG A CA 1
ATOM 2272 C C . ARG A 1 275 ? -7.218 -19.956 -8.094 1.00 77.19 275 ARG A C 1
ATOM 2274 O O . ARG A 1 275 ? -6.530 -20.392 -9.011 1.00 77.19 275 ARG A O 1
ATOM 2281 N N . ARG A 1 276 ? -8.538 -20.133 -8.043 1.00 80.88 276 ARG A N 1
ATOM 2282 C CA . ARG A 1 276 ? -9.304 -20.782 -9.114 1.00 80.88 276 ARG A CA 1
ATOM 2283 C C . ARG A 1 276 ? -9.684 -19.850 -10.251 1.00 80.88 276 ARG A C 1
ATOM 2285 O O . ARG A 1 276 ? -10.030 -20.348 -11.321 1.00 80.88 276 ARG A O 1
ATOM 2292 N N . PHE A 1 277 ? -9.671 -18.539 -10.027 1.00 78.88 277 PHE A N 1
ATOM 2293 C CA . PHE A 1 277 ? -9.972 -17.591 -11.087 1.00 78.88 277 PHE A CA 1
ATOM 2294 C C . PHE A 1 277 ? -8.844 -17.610 -12.113 1.00 78.88 277 PHE A C 1
ATOM 2296 O O . PHE A 1 277 ? -7.666 -17.501 -11.775 1.00 78.88 277 PHE A O 1
ATOM 2303 N N . ASP A 1 278 ? -9.198 -17.714 -13.389 1.00 82.12 278 ASP A N 1
ATOM 2304 C CA . ASP A 1 278 ? -8.254 -17.370 -14.436 1.00 82.12 278 ASP A CA 1
ATOM 2305 C C . ASP A 1 278 ? -8.133 -15.832 -14.513 1.00 82.12 278 ASP A C 1
ATOM 2307 O O . ASP A 1 278 ? -9.062 -15.107 -14.165 1.00 82.12 278 ASP A O 1
ATOM 2311 N N . ASN A 1 279 ? -7.006 -15.303 -15.002 1.00 76.31 279 ASN A N 1
ATOM 2312 C CA . ASN A 1 279 ? -6.828 -13.847 -15.061 1.00 76.31 279 ASN A CA 1
ATOM 2313 C C . ASN A 1 279 ? -7.911 -13.081 -15.801 1.00 76.31 279 ASN A C 1
ATOM 2315 O O . ASN A 1 279 ? -8.110 -11.930 -15.449 1.00 76.31 279 ASN A O 1
ATOM 2319 N N . ARG A 1 280 ? -8.571 -13.642 -16.823 1.00 79.56 280 ARG A N 1
ATOM 2320 C CA . ARG A 1 280 ? -9.631 -12.877 -17.486 1.00 79.56 280 ARG A CA 1
ATOM 2321 C C . ARG A 1 280 ? -10.822 -12.730 -16.548 1.00 79.56 280 ARG A C 1
ATOM 2323 O O . ARG A 1 280 ? -11.199 -11.604 -16.264 1.00 79.56 280 ARG A O 1
ATOM 2330 N N . THR A 1 281 ? -11.294 -13.831 -15.964 1.00 84.62 281 THR A N 1
ATOM 2331 C CA . THR A 1 281 ? -12.398 -13.784 -14.995 1.00 84.62 281 THR A CA 1
ATOM 2332 C C . THR A 1 281 ? -12.052 -12.935 -13.770 1.00 84.62 281 THR A C 1
ATOM 2334 O O . THR A 1 281 ? -12.904 -12.207 -13.275 1.00 84.62 281 THR A O 1
ATOM 2337 N N . TYR A 1 282 ? -10.807 -12.982 -13.285 1.00 82.31 282 TYR A N 1
ATOM 2338 C CA . TYR A 1 282 ? -10.375 -12.118 -12.182 1.00 82.31 282 TYR A CA 1
ATOM 2339 C C . TYR A 1 282 ? -10.401 -10.633 -12.561 1.00 82.31 282 TYR A C 1
ATOM 2341 O O . TYR A 1 282 ? -10.901 -9.819 -11.794 1.00 82.31 282 TYR A O 1
ATOM 2349 N N . LEU A 1 283 ? -9.888 -10.272 -13.740 1.00 81.81 283 LEU A N 1
ATOM 2350 C CA . LEU A 1 283 ? -9.919 -8.885 -14.206 1.00 81.81 283 LEU A CA 1
ATOM 2351 C C . LEU A 1 283 ? -11.357 -8.393 -14.385 1.00 81.81 283 LEU A C 1
ATOM 2353 O O . LEU A 1 283 ? -11.669 -7.289 -13.948 1.00 81.81 283 LEU A O 1
ATOM 2357 N N . ASP A 1 284 ? -12.235 -9.223 -14.949 1.00 84.12 284 ASP A N 1
ATOM 2358 C CA . ASP A 1 284 ? -13.657 -8.904 -15.080 1.00 84.12 284 ASP A CA 1
ATOM 2359 C C . ASP A 1 284 ? -14.302 -8.694 -13.697 1.00 84.12 284 ASP A C 1
ATOM 2361 O O . ASP A 1 284 ? -15.054 -7.740 -13.503 1.00 84.12 284 ASP A O 1
ATOM 2365 N N . TYR A 1 285 ? -13.944 -9.518 -12.704 1.00 86.06 285 TYR A N 1
ATOM 2366 C CA . TYR A 1 285 ? -14.373 -9.333 -11.315 1.00 86.06 285 TYR A CA 1
ATOM 2367 C C . TYR A 1 285 ? -13.880 -8.001 -10.733 1.00 86.06 285 TYR A C 1
ATOM 2369 O O . TYR A 1 285 ? -14.663 -7.271 -10.131 1.00 86.06 285 TYR A O 1
ATOM 2377 N N . CYS A 1 286 ? -12.606 -7.647 -10.934 1.00 84.94 286 CYS A N 1
ATOM 2378 C CA . CYS A 1 286 ? -12.051 -6.371 -10.475 1.00 84.94 286 CYS A CA 1
ATOM 2379 C C . CYS A 1 286 ? -12.777 -5.168 -11.084 1.00 84.94 286 CYS A C 1
ATOM 2381 O O . CYS A 1 286 ? -12.985 -4.177 -10.388 1.00 84.94 286 CYS A O 1
ATOM 2383 N N . VAL A 1 287 ? -13.175 -5.247 -12.359 1.00 85.81 287 VAL A N 1
ATOM 2384 C CA . VAL A 1 287 ? -13.953 -4.187 -13.018 1.00 85.81 287 VAL A CA 1
ATOM 2385 C C . VAL A 1 287 ? -15.312 -4.026 -12.342 1.00 85.81 287 VAL A C 1
ATOM 2387 O O . VAL A 1 287 ? -15.653 -2.919 -11.937 1.00 85.81 287 VAL A O 1
ATOM 2390 N N . VAL A 1 288 ? -16.042 -5.125 -12.126 1.00 89.25 288 VAL A N 1
ATOM 2391 C CA . VAL A 1 288 ? -17.343 -5.094 -11.432 1.00 89.25 288 VAL A CA 1
ATOM 2392 C C . VAL A 1 288 ? -17.204 -4.552 -10.007 1.00 89.25 288 VAL A C 1
ATOM 2394 O O . VAL A 1 288 ? -17.988 -3.699 -9.595 1.00 89.25 288 VAL A O 1
ATOM 2397 N N . ALA A 1 289 ? -16.185 -4.995 -9.268 1.00 88.69 289 ALA A N 1
ATOM 2398 C CA . ALA A 1 289 ? -15.891 -4.500 -7.926 1.00 88.69 289 ALA A CA 1
ATOM 2399 C C . ALA A 1 289 ? -15.548 -2.998 -7.931 1.00 88.69 289 ALA A C 1
ATOM 2401 O O . ALA A 1 289 ? -15.959 -2.259 -7.039 1.00 88.69 289 ALA A O 1
ATOM 2402 N N . SER A 1 290 ? -14.820 -2.524 -8.947 1.00 87.06 290 SER A N 1
ATOM 2403 C CA . SER A 1 290 ? -14.507 -1.102 -9.119 1.00 87.06 290 SER A CA 1
ATOM 2404 C C . SER A 1 290 ? -15.750 -0.269 -9.421 1.00 87.06 290 SER A C 1
ATOM 2406 O O . SER A 1 290 ? -15.874 0.838 -8.895 1.00 87.06 290 SER A O 1
ATOM 2408 N N . ASP A 1 291 ? -16.667 -0.777 -10.242 1.00 88.31 291 ASP A N 1
ATOM 2409 C CA . ASP A 1 291 ? -17.937 -0.107 -10.527 1.00 88.31 291 ASP A CA 1
ATOM 2410 C C . ASP A 1 291 ? -18.812 -0.047 -9.265 1.00 88.31 291 ASP A C 1
ATOM 2412 O O . ASP A 1 291 ? -19.306 1.022 -8.904 1.00 88.31 291 ASP A O 1
ATOM 2416 N N . ALA A 1 292 ? -18.902 -1.147 -8.510 1.00 90.62 292 ALA A N 1
ATOM 2417 C CA . ALA A 1 292 ? -19.608 -1.186 -7.229 1.00 90.62 292 ALA A CA 1
ATOM 2418 C C . ALA A 1 292 ? -19.022 -0.193 -6.208 1.00 90.62 292 ALA A C 1
ATOM 2420 O O . ALA A 1 292 ? -19.762 0.546 -5.557 1.00 90.62 292 ALA A O 1
ATOM 2421 N N . ALA A 1 293 ? -17.693 -0.112 -6.107 1.00 89.25 293 ALA A N 1
ATOM 2422 C CA . ALA A 1 293 ? -17.023 0.840 -5.227 1.00 89.25 293 ALA A CA 1
ATOM 2423 C C . ALA A 1 293 ? -17.221 2.299 -5.644 1.00 89.25 293 ALA A C 1
ATOM 2425 O O . ALA A 1 293 ? -17.242 3.194 -4.795 1.00 89.25 293 ALA A O 1
ATOM 2426 N N . LYS A 1 294 ? -17.367 2.561 -6.941 1.00 88.25 294 LYS A N 1
ATOM 2427 C CA . LYS A 1 294 ? -17.675 3.894 -7.458 1.00 88.25 294 LYS A CA 1
ATOM 2428 C C . LYS A 1 294 ? -19.107 4.310 -7.124 1.00 88.25 294 LYS A C 1
ATOM 2430 O O . LYS A 1 294 ? -19.324 5.471 -6.778 1.00 88.25 294 LYS A O 1
ATOM 2435 N N . ASP A 1 295 ? -20.048 3.376 -7.214 1.00 90.31 295 ASP A N 1
ATOM 2436 C CA . ASP A 1 295 ? -21.467 3.612 -6.938 1.00 90.31 295 ASP A CA 1
ATOM 2437 C C . ASP A 1 295 ? -21.786 3.637 -5.432 1.00 90.31 295 ASP A C 1
ATOM 2439 O O . ASP A 1 295 ? -22.830 4.154 -5.020 1.00 90.31 295 ASP A O 1
ATOM 2443 N N . TYR A 1 296 ? -20.878 3.132 -4.591 1.00 89.50 296 TYR A N 1
ATOM 2444 C CA . TYR A 1 296 ? -21.029 3.145 -3.141 1.00 89.50 296 TYR A CA 1
ATOM 2445 C C . TYR A 1 296 ? -21.136 4.584 -2.585 1.00 89.50 296 TYR A C 1
ATOM 2447 O O . TYR A 1 296 ? -20.322 5.454 -2.918 1.00 89.50 296 TYR A O 1
ATOM 2455 N N . PRO A 1 297 ? -22.111 4.877 -1.701 1.00 87.62 297 PRO A N 1
ATOM 2456 C CA . PRO A 1 297 ? -22.366 6.224 -1.192 1.00 87.62 297 PRO A CA 1
ATOM 2457 C C . PRO A 1 297 ? -21.385 6.626 -0.076 1.00 87.62 297 PRO A C 1
ATOM 2459 O O . PRO A 1 297 ? -21.774 6.836 1.076 1.00 87.62 297 PRO A O 1
ATOM 2462 N N . TRP A 1 298 ? -20.105 6.781 -0.420 1.00 83.62 298 TRP A N 1
ATOM 2463 C CA . TRP A 1 298 ? -19.054 7.211 0.505 1.00 83.62 298 TRP A CA 1
ATOM 2464 C C . TRP A 1 298 ? -19.458 8.484 1.266 1.00 83.62 298 TRP A C 1
ATOM 2466 O O . TRP A 1 298 ? -19.749 9.522 0.667 1.00 83.62 298 TRP A O 1
ATOM 2476 N N . GLY A 1 299 ? -19.482 8.405 2.600 1.00 72.44 299 GLY A N 1
ATOM 2477 C CA . GLY A 1 299 ? -19.752 9.553 3.469 1.00 72.44 299 GLY A CA 1
ATOM 2478 C C . GLY A 1 299 ? -21.224 9.947 3.653 1.00 72.44 299 GLY A C 1
ATOM 2479 O O . GLY A 1 299 ? -21.476 10.958 4.304 1.00 72.44 299 GLY A O 1
ATOM 2480 N N . LYS A 1 300 ? -22.191 9.204 3.091 1.00 66.69 300 LYS A N 1
ATOM 2481 C CA . LYS A 1 300 ? -23.631 9.552 3.142 1.00 66.69 300 LYS A CA 1
ATOM 2482 C C . LYS A 1 300 ? -24.507 8.597 3.966 1.00 66.69 300 LYS A C 1
ATOM 2484 O O . LYS A 1 300 ? -25.723 8.781 3.982 1.00 66.69 300 LYS A O 1
ATOM 2489 N N . THR A 1 301 ? -23.914 7.590 4.598 1.00 51.62 301 THR A N 1
ATOM 2490 C CA . THR A 1 301 ? -24.595 6.575 5.424 1.00 51.62 301 THR A CA 1
ATOM 2491 C C . THR A 1 301 ? -24.507 6.889 6.902 1.00 51.62 301 THR A C 1
ATOM 2493 O O . THR A 1 301 ? -23.386 7.244 7.327 1.00 51.62 301 THR A O 1
#

Foldseek 3Di:
DDPPPPPPLADPQFAAPVDDDDDDDQDDDPDDPVLCQVQAAFADFPPPQFLLLLLLLPPPPPCLQPDDVVVVVCVVPVPVLFKDKFFDCPDPLNVLVVVLVVLVCCLPVNQQVVLVVCCVPVHVVSSVVSCVPPNVVSVVVSVVSVVVSPDDDDGQQMWMQGLRNQWIWGDPDDPDHTDTDHVSQWTWGKHWDQDPVRQIWIWIWTQGSPDSDIDTHNDTHSDPLSNVSVVSQVVQSRHLCHQHRPDPVCLVVQVVRVRSVVVCVVVVPDSCNVSPDDVVNSVVSSVVSSVSSVPRPTRPD

Sequence (301 aa):
MTPNDQTSVYSDTAYDSRKPRSMPPEPEHKDGFLMRRARGQRITLPAGAHCKEHASMGYMPSDVKGSIQIEQYEQENRGGHRMVTWPDLLEWPVLQRSLQYVIAWFTFAGGLFSAIFIGIFTGLSNGIYLFTYFFLPLFLIWVILRYINKGEPKLKKDTRFYRRTGMVSLYLGKDQPRQEIPFDEFDPYMSFRTGPTGSSSFVLQLAHRYSETLIGHPNQFDHVHGVYLAWEELQQFMDVSQPLPDTVYNERFRPFDPVTVEFDRETNRKPDHWRRFDNRTYLDYCVVASDAAKDYPWGKT

Secondary structure (DSSP, 8-state):
--S-----SS-TTS--TTS---PPPPP-----HHHHHHH-EE--PPTT-----GGGG----GGGTTT--HHHHHHHTTTTTTEEEEE-TT-HHHHHHHHHHHHHHIIIIIIIHHHHHHHHHH-HHHHHHHIIIIIHHHHHHHHHHHHHT-S-----SEEEEETTTTEEEE---SSSPPEEEEGGGEEEEEEEEE-TTS-EEEEEEEEESSSS-EEE-SS-BSSHHHHHHHHHHHHHHH-TTSPPP--TTTTTTGGG-HHHHHHHHHTT--TTTGGGS-HHHHHHHHHHHHHHHHHS-TT--

pLDDT: mean 82.2, std 14.49, range [24.5, 94.69]

Radius of gyration: 24.16 Å; chains: 1; bounding box: 61×56×75 Å